Protein AF-A0A7X0L3M5-F1 (afdb_monomer_lite)

Secondary structure (DSSP, 8-state):
-PPPTT--TTTTSPTT-HHHHHHHHHHHHHHHHHHHHHHHH----THHHHT-HHHHHHHHHHHHHHTHHHHHHHTSS---HHHHHHHHHHHHHHHHHHHHHTGGG-GGG-GGGT-EEE--TTSPPEEEPPPHHHHHHHHHHHHHHHHHHHHHHHHHHHHS---THHHHHHHHHHHHHHHHHTTTTTTTHHHHHHHHHHHHHHHHHHH---TT-HHHHHHHHHHHHHHHHHHHHHHHHHHHSS-SS-HHHHHHHHHHHHHHHHHHHHHHHHHHHHHHHHHS----

pLDDT: mean 89.13, std 10.76, range [43.31, 98.88]

Radius of gyration: 21.69 Å; chains: 1; bounding box: 46×52×75 Å

Sequence (284 aa):
MEHAPGTRWTEAIPAGYGAAAAGVLRFLVSGAADFAWHSVFGIEQGLKALFSPSHLGLATGGFLILGAPFSAAWHSPEPSWQRLMPAVVSAMLSGMVAAFILQEFAVFARHGLIQTYSGAAGAQPAVTIPTSSSIVVSLASFFVSTATLFMPVLLLSLRWRLHAAVPVAMALLPSVALQTMVALRDAWLVPVALVGAVLVGVVWAMVRPTPDRQARLMTAIGLSPVVFWAPYFAGVALHDRALSFSPEIWGGTLAWTGLEMLALAALTLNLRATERTITVPPAH

Foldseek 3Di:
DDDDPPDDVCVVQDQLCNLLVVLVVLLVVLVVVVVVCCVPPNDDDDPVCLVDPSNVSNLSSVLSNLQRLLRNCVVDDPDDPVSCVSNLRSLLVSLLSLCVSVLQLACLLCVCLFFDWDDDVPDDTATAADDPVSLVSNLSSLQSNLCSQQVSVLVCQLADQDQLVSSLCSQQVSSVVSCVVNVVPVVLVNVLQNQLSVVLSVLCVVLRRHNVDLVSSLSSQLCSSLSNCVSVQVSSCVVNVDTSDDCCSSVVSSNVSSVSRSVVSVVVVVVVVVVVVVPDPPDD

Structure (mmCIF, N/CA/C/O backbone):
data_AF-A0A7X0L3M5-F1
#
_entry.id   AF-A0A7X0L3M5-F1
#
loop_
_atom_site.group_PDB
_atom_site.id
_atom_site.type_symbol
_atom_site.label_atom_id
_atom_site.label_alt_id
_atom_site.label_comp_id
_atom_site.label_asym_id
_atom_site.label_entity_id
_atom_site.label_seq_id
_atom_site.pdbx_PDB_ins_code
_atom_site.Cartn_x
_atom_site.Cartn_y
_atom_site.Cartn_z
_atom_site.occupancy
_atom_site.B_iso_or_equiv
_atom_site.auth_seq_id
_atom_site.auth_comp_id
_atom_site.auth_asym_id
_atom_site.auth_atom_id
_atom_site.pdbx_PDB_model_num
ATOM 1 N N . MET A 1 1 ? -23.942 15.969 23.214 1.00 45.34 1 MET A N 1
ATOM 2 C CA . MET A 1 1 ? -23.001 16.046 24.349 1.00 45.34 1 MET A CA 1
ATOM 3 C C . MET A 1 1 ? -23.006 17.484 24.819 1.00 45.34 1 MET A C 1
ATOM 5 O O . MET A 1 1 ? -22.471 18.334 24.120 1.00 45.34 1 MET A O 1
ATOM 9 N N . GLU A 1 2 ? -23.701 17.768 25.917 1.00 43.31 2 GLU A N 1
ATOM 10 C CA . GLU A 1 2 ? -23.636 19.077 26.572 1.00 43.31 2 GLU A CA 1
ATOM 11 C C . GLU A 1 2 ? -22.281 19.216 27.274 1.00 43.31 2 GLU A C 1
ATOM 13 O O . GLU A 1 2 ? -21.821 18.286 27.936 1.00 43.31 2 GLU A O 1
ATOM 18 N N . HIS A 1 3 ? -21.614 20.352 27.074 1.00 51.72 3 HIS A N 1
ATOM 19 C CA . HIS A 1 3 ? -20.396 20.702 27.799 1.00 51.72 3 HIS A CA 1
ATOM 20 C C . HIS A 1 3 ? -20.739 20.971 29.268 1.00 51.72 3 HIS A C 1
ATOM 22 O O . HIS A 1 3 ? -21.528 21.868 29.560 1.00 51.72 3 HIS A O 1
ATOM 28 N N . ALA A 1 4 ? -20.106 20.242 30.188 1.00 57.91 4 ALA A N 1
ATOM 29 C CA . ALA A 1 4 ? -20.052 20.651 31.585 1.00 57.91 4 ALA A CA 1
ATOM 30 C C . ALA A 1 4 ? -19.049 21.820 31.707 1.00 57.91 4 ALA A C 1
ATOM 32 O O . ALA A 1 4 ? -17.905 21.682 31.262 1.00 57.91 4 ALA A O 1
ATOM 33 N N . PRO A 1 5 ? -19.434 22.981 32.262 1.00 51.16 5 PRO A N 1
ATOM 34 C CA . PRO A 1 5 ? -18.513 24.100 32.413 1.00 51.16 5 PRO A CA 1
ATOM 35 C C . PRO A 1 5 ? -17.340 23.720 33.335 1.00 51.16 5 PRO A C 1
ATOM 37 O O . PRO A 1 5 ? -17.558 23.313 34.473 1.00 51.16 5 PRO A O 1
ATOM 40 N N . GLY A 1 6 ? -16.100 23.861 32.844 1.00 68.75 6 GLY A N 1
ATOM 41 C CA . GLY A 1 6 ? -14.864 23.680 33.626 1.00 68.75 6 GLY A CA 1
ATOM 42 C C . GLY A 1 6 ? -13.889 22.597 33.140 1.00 68.75 6 GLY A C 1
ATOM 43 O O . GLY A 1 6 ? -12.769 22.541 33.643 1.00 68.75 6 GLY A O 1
ATOM 44 N N . THR A 1 7 ? -14.255 21.766 32.160 1.00 67.44 7 THR A N 1
ATOM 45 C CA . THR A 1 7 ? -13.351 20.739 31.602 1.00 67.44 7 THR A CA 1
ATOM 46 C C . THR A 1 7 ? -12.340 21.339 30.626 1.00 67.44 7 THR A C 1
ATOM 48 O O . THR A 1 7 ? -12.678 22.233 29.843 1.00 67.44 7 THR A O 1
ATOM 51 N N . ARG A 1 8 ? -11.097 20.839 30.621 1.00 76.62 8 ARG A N 1
ATOM 52 C CA . ARG A 1 8 ? -10.086 21.274 29.637 1.00 76.62 8 ARG A CA 1
ATOM 53 C C . ARG A 1 8 ? -10.543 20.861 28.236 1.00 76.62 8 ARG A C 1
ATOM 55 O O . ARG A 1 8 ? -11.075 19.773 28.059 1.00 76.62 8 ARG A O 1
ATOM 62 N N . TRP A 1 9 ? -10.294 21.678 27.211 1.00 74.88 9 TRP A N 1
ATOM 63 C CA . TRP A 1 9 ? -10.703 21.365 25.827 1.00 74.88 9 TRP A CA 1
ATOM 64 C C . TRP A 1 9 ? -10.159 20.014 25.323 1.00 74.88 9 TRP A C 1
ATOM 66 O O . TRP A 1 9 ? -10.785 19.368 24.488 1.00 74.88 9 TRP A O 1
ATOM 76 N N . THR A 1 10 ? -9.030 19.552 25.869 1.00 73.81 10 THR A N 1
ATOM 77 C CA . THR A 1 10 ? -8.444 18.229 25.604 1.00 73.81 10 THR A CA 1
ATOM 78 C C . THR A 1 10 ? -9.301 17.071 26.119 1.00 73.81 10 THR A C 1
ATOM 80 O O . THR A 1 10 ? -9.276 15.995 25.535 1.00 73.81 10 THR A O 1
ATOM 83 N N . GLU A 1 11 ? -10.064 17.283 27.191 1.00 75.50 11 GLU A N 1
ATOM 84 C CA . GLU A 1 11 ? -10.979 16.299 27.791 1.00 75.50 11 GLU A CA 1
ATOM 85 C C . GLU A 1 11 ? -12.308 16.216 27.024 1.00 75.50 11 GLU A C 1
ATOM 87 O O . GLU A 1 11 ? -13.025 15.225 27.133 1.00 75.50 11 GLU A O 1
ATOM 92 N N . ALA A 1 12 ? -12.621 17.226 26.204 1.00 77.19 12 ALA A N 1
ATOM 93 C CA . ALA A 1 12 ? -13.799 17.244 25.338 1.00 77.19 12 ALA A CA 1
ATOM 94 C C . ALA A 1 12 ? -13.595 16.485 24.009 1.00 77.19 12 ALA A C 1
ATOM 96 O O . ALA A 1 12 ? -14.552 16.302 23.254 1.00 77.19 12 ALA A O 1
ATOM 97 N N . ILE A 1 13 ? -12.366 16.048 23.701 1.00 78.88 13 ILE A N 1
ATOM 98 C CA . ILE A 1 13 ? -12.052 15.315 22.470 1.00 78.88 13 ILE A CA 1
ATOM 99 C C . ILE A 1 13 ? -12.478 13.847 22.631 1.00 78.88 13 ILE A C 1
ATOM 101 O O . ILE A 1 13 ? -11.964 13.164 23.519 1.00 78.88 13 ILE A O 1
ATOM 105 N N . PRO A 1 14 ? -13.361 13.313 21.763 1.00 82.81 14 PRO A N 1
ATOM 106 C CA . PRO A 1 14 ? -13.771 11.916 21.848 1.00 82.81 14 PRO A CA 1
ATOM 107 C C . PRO A 1 14 ? -12.596 10.943 21.680 1.00 82.81 14 PRO A C 1
ATOM 109 O O . PRO A 1 14 ? -11.636 11.212 20.948 1.00 82.81 14 PRO A O 1
ATOM 112 N N . ALA A 1 15 ? -12.695 9.769 22.310 1.00 81.81 15 ALA A N 1
ATOM 113 C CA . ALA A 1 15 ? -11.694 8.715 22.175 1.00 81.81 15 ALA A CA 1
ATOM 114 C C . ALA A 1 15 ? -11.431 8.388 20.692 1.00 81.81 15 ALA A C 1
ATOM 116 O O . ALA A 1 15 ? -12.352 8.215 19.894 1.00 81.81 15 ALA A O 1
ATOM 117 N N . GLY A 1 16 ? -10.151 8.340 20.322 1.00 82.12 16 GLY A N 1
ATOM 118 C CA . GLY A 1 16 ? -9.701 8.119 18.948 1.00 82.12 16 GLY A CA 1
ATOM 119 C C . GLY A 1 16 ? -9.498 9.385 18.100 1.00 82.12 16 GLY A C 1
ATOM 120 O O . GLY A 1 16 ? -8.810 9.301 17.084 1.00 82.12 16 GLY A O 1
ATOM 121 N N . TYR A 1 17 ? -9.984 10.560 18.527 1.00 87.88 17 TYR A N 1
ATOM 122 C CA . TYR A 1 17 ? -9.846 11.822 17.774 1.00 87.88 17 TYR A CA 1
ATOM 123 C C . TYR A 1 17 ? -8.627 12.673 18.165 1.00 87.88 17 TYR A C 1
ATOM 125 O O . TYR A 1 17 ? -8.303 13.626 17.457 1.00 87.88 17 TYR A O 1
ATOM 133 N N . GLY A 1 18 ? -7.915 12.334 19.246 1.00 88.50 18 GLY A N 1
ATOM 134 C CA . GLY A 1 18 ? -6.761 13.113 19.721 1.00 88.50 18 GLY A CA 1
ATOM 135 C C . GLY A 1 18 ? -5.672 13.310 18.659 1.00 88.50 18 GLY A C 1
ATOM 136 O O . GLY A 1 18 ? -5.194 14.425 18.457 1.00 88.50 18 GLY A O 1
ATOM 137 N N . ALA A 1 19 ? -5.343 12.251 17.911 1.00 91.44 19 ALA A N 1
ATOM 138 C CA . ALA A 1 19 ? -4.386 12.314 16.806 1.00 91.44 19 ALA A CA 1
ATOM 139 C C . ALA A 1 19 ? -4.845 13.267 15.690 1.00 91.44 19 ALA A C 1
ATOM 141 O O . ALA A 1 19 ? -4.045 14.053 15.189 1.00 91.44 19 ALA A O 1
ATOM 142 N N . ALA A 1 20 ? -6.133 13.254 15.338 1.00 94.00 20 ALA A N 1
ATOM 143 C CA . ALA A 1 20 ? -6.668 14.149 14.319 1.00 94.00 20 ALA A CA 1
ATOM 144 C C . ALA A 1 20 ? -6.700 15.608 14.774 1.00 94.00 20 ALA A C 1
ATOM 146 O O . ALA A 1 20 ? -6.403 16.478 13.963 1.00 94.00 20 ALA A O 1
ATOM 147 N N . ALA A 1 21 ? -6.972 15.894 16.051 1.00 93.31 21 ALA A N 1
ATOM 148 C CA . ALA A 1 21 ? -6.876 17.257 16.578 1.00 93.31 21 ALA A CA 1
ATOM 149 C C . ALA A 1 21 ? -5.450 17.821 16.420 1.00 93.31 21 ALA A C 1
ATOM 151 O O . ALA A 1 21 ? -5.270 18.928 15.911 1.00 93.31 21 ALA A O 1
ATOM 152 N N . ALA A 1 22 ? -4.428 17.028 16.763 1.00 94.38 22 ALA A N 1
ATOM 153 C CA . ALA A 1 22 ? -3.033 17.383 16.495 1.00 94.38 22 ALA A CA 1
ATOM 154 C C . ALA A 1 22 ? -2.744 17.496 14.984 1.00 94.38 22 ALA A C 1
ATOM 156 O O . ALA A 1 22 ? -2.027 18.400 14.548 1.00 94.38 22 ALA A O 1
ATOM 157 N N . GLY A 1 23 ? -3.338 16.610 14.181 1.00 96.00 23 GLY A N 1
ATOM 158 C CA . GLY A 1 23 ? -3.253 16.616 12.724 1.00 96.00 23 GLY A CA 1
ATOM 159 C C . GLY A 1 23 ? -3.779 17.901 12.091 1.00 96.00 23 GLY A C 1
ATOM 160 O O . GLY A 1 23 ? -3.104 18.451 11.228 1.00 96.00 23 GLY A O 1
ATOM 161 N N . VAL A 1 24 ? -4.921 18.425 12.553 1.00 96.50 24 VAL A N 1
ATOM 162 C CA . VAL A 1 24 ? -5.503 19.697 12.083 1.00 96.50 24 VAL A CA 1
ATOM 163 C C . VAL A 1 24 ? -4.544 20.854 12.332 1.00 96.50 24 VAL A C 1
ATOM 165 O O . VAL A 1 24 ? -4.246 21.609 11.408 1.00 96.50 24 VAL A O 1
ATOM 168 N N . LEU A 1 25 ? -4.013 20.970 13.552 1.00 96.06 25 LEU A N 1
ATOM 169 C CA . LEU A 1 25 ? -3.052 22.025 13.882 1.00 96.06 25 LEU A CA 1
ATOM 170 C C . LEU A 1 25 ? -1.804 21.930 13.003 1.00 96.06 25 LEU A C 1
ATOM 172 O O . LEU A 1 25 ? -1.379 22.930 12.425 1.00 96.06 25 LEU A O 1
ATOM 176 N N . ARG A 1 26 ? -1.248 20.722 12.849 1.00 97.38 26 ARG A N 1
ATOM 177 C CA . ARG A 1 26 ? -0.085 20.492 11.988 1.00 97.38 26 ARG A CA 1
ATOM 178 C C . ARG A 1 26 ? -0.382 20.855 10.536 1.00 97.38 26 ARG A C 1
ATOM 180 O O . ARG A 1 26 ? 0.414 21.559 9.932 1.00 97.38 26 ARG A O 1
ATOM 187 N N . PHE A 1 27 ? -1.517 20.421 9.997 1.00 97.00 27 PHE A N 1
ATOM 188 C CA . PHE A 1 27 ? -1.908 20.690 8.616 1.00 97.00 27 PHE A CA 1
ATOM 189 C C . PHE A 1 27 ? -2.026 22.194 8.348 1.00 97.00 27 PHE A C 1
ATOM 191 O O . PHE A 1 27 ? -1.486 22.684 7.362 1.00 97.00 27 PHE A O 1
ATOM 198 N N . LEU A 1 28 ? -2.666 22.944 9.251 1.00 97.31 28 LEU A N 1
ATOM 199 C CA . LEU A 1 28 ? -2.818 24.395 9.116 1.00 97.31 28 LEU A CA 1
ATOM 200 C C . LEU A 1 28 ? -1.473 25.127 9.172 1.00 97.31 28 LEU A C 1
ATOM 202 O O . LEU A 1 28 ? -1.187 25.956 8.309 1.00 97.31 28 LEU A O 1
ATOM 206 N N . VAL A 1 29 ? -0.628 24.796 10.153 1.00 97.88 29 VAL A N 1
ATOM 207 C CA . VAL A 1 29 ? 0.710 25.397 10.284 1.00 97.88 29 VAL A CA 1
ATOM 208 C C . VAL A 1 29 ? 1.570 25.066 9.066 1.00 97.88 29 VAL A C 1
ATOM 210 O O . VAL A 1 29 ? 2.225 25.948 8.517 1.00 97.88 29 VAL A O 1
ATOM 213 N N . SER A 1 30 ? 1.547 23.813 8.611 1.00 97.56 30 SER A N 1
ATOM 214 C CA . SER A 1 30 ? 2.299 23.385 7.435 1.00 97.56 30 SER A CA 1
ATOM 215 C C . SER A 1 30 ? 1.781 24.013 6.146 1.00 97.56 30 SER A C 1
ATOM 217 O O . SER A 1 30 ? 2.603 24.363 5.315 1.00 97.56 30 SER A O 1
ATOM 219 N N . GLY A 1 31 ? 0.473 24.236 5.995 1.00 96.44 31 GLY A N 1
ATOM 220 C CA . GLY A 1 31 ? -0.090 24.947 4.842 1.00 96.44 31 GLY A CA 1
ATOM 221 C C . GLY A 1 31 ? 0.296 26.426 4.803 1.00 96.44 31 GLY A C 1
ATOM 222 O O . GLY A 1 31 ? 0.622 26.953 3.744 1.00 96.44 31 GLY A O 1
ATOM 223 N N . ALA A 1 32 ? 0.335 27.097 5.958 1.00 97.19 32 ALA A N 1
ATOM 224 C CA . ALA A 1 32 ? 0.847 28.466 6.040 1.00 97.19 32 ALA A CA 1
ATOM 225 C C . ALA A 1 32 ? 2.349 28.530 5.713 1.00 97.19 32 ALA A C 1
ATOM 227 O O . ALA A 1 32 ? 2.790 29.418 4.982 1.00 97.19 32 ALA A O 1
ATOM 228 N N . ALA A 1 33 ? 3.125 27.566 6.220 1.00 95.44 33 ALA A N 1
ATOM 229 C CA . ALA A 1 33 ? 4.538 27.434 5.889 1.00 95.44 33 ALA A CA 1
ATOM 230 C C . ALA A 1 33 ? 4.750 27.139 4.396 1.00 95.44 33 ALA A C 1
ATOM 232 O O . ALA A 1 33 ? 5.650 27.720 3.807 1.00 95.44 33 ALA A O 1
ATOM 233 N N . ASP A 1 34 ? 3.904 26.306 3.785 1.00 96.00 34 ASP A N 1
ATOM 234 C CA . ASP A 1 34 ? 3.926 25.979 2.355 1.00 96.00 34 ASP A CA 1
ATOM 235 C C . ASP A 1 34 ? 3.710 27.218 1.485 1.00 96.00 34 ASP A C 1
ATOM 237 O O . ASP A 1 34 ? 4.496 27.524 0.592 1.00 96.00 34 ASP A O 1
ATOM 241 N N . PHE A 1 35 ? 2.682 28.003 1.814 1.00 95.31 35 PHE A N 1
ATOM 242 C CA . PHE A 1 35 ? 2.399 29.258 1.128 1.00 95.31 35 PHE A CA 1
ATOM 243 C C . PHE A 1 35 ? 3.569 30.247 1.237 1.00 95.31 35 PHE A C 1
ATOM 245 O O . PHE A 1 35 ? 3.984 30.845 0.239 1.00 95.31 35 PHE A O 1
ATOM 252 N N . ALA A 1 36 ? 4.126 30.411 2.441 1.00 94.94 36 ALA A N 1
ATOM 253 C CA . ALA A 1 36 ? 5.284 31.272 2.656 1.00 94.94 36 ALA A CA 1
ATOM 254 C C . ALA A 1 36 ? 6.515 30.763 1.890 1.00 94.94 36 ALA A C 1
ATOM 256 O O . ALA A 1 36 ? 7.232 31.555 1.280 1.00 94.94 36 ALA A O 1
ATOM 257 N N . TRP A 1 37 ? 6.729 29.448 1.876 1.00 93.62 37 TRP A N 1
ATOM 258 C CA . TRP A 1 37 ? 7.830 28.806 1.172 1.00 93.62 37 TRP A CA 1
ATOM 259 C C . TRP A 1 37 ? 7.751 29.058 -0.330 1.00 93.62 37 TRP A C 1
ATOM 261 O O . TRP A 1 37 ? 8.697 29.589 -0.908 1.00 93.62 37 TRP A O 1
ATOM 271 N N . HIS A 1 38 ? 6.594 28.806 -0.941 1.00 94.69 38 HIS A N 1
ATOM 272 C CA . HIS A 1 38 ? 6.366 29.081 -2.357 1.00 94.69 38 HIS A CA 1
ATOM 273 C C . HIS A 1 38 ? 6.513 30.568 -2.709 1.00 94.69 38 HIS A C 1
ATOM 275 O O . HIS A 1 38 ? 6.949 30.894 -3.813 1.00 94.69 38 HIS A O 1
ATOM 281 N N . SER A 1 39 ? 6.210 31.471 -1.772 1.00 93.31 39 SER A N 1
ATOM 282 C CA . SER A 1 39 ? 6.367 32.918 -1.971 1.00 93.31 39 SER A CA 1
ATOM 283 C C . SER A 1 39 ? 7.831 33.379 -1.963 1.00 93.31 39 SER A C 1
ATOM 285 O O . SER A 1 39 ? 8.149 34.389 -2.587 1.00 93.31 39 SER A O 1
ATOM 287 N N . VAL A 1 40 ? 8.720 32.667 -1.260 1.00 93.38 40 VAL A N 1
ATOM 288 C CA . VAL A 1 40 ? 10.137 33.048 -1.097 1.00 93.38 40 VAL A CA 1
ATOM 289 C C . VAL A 1 40 ? 11.061 32.238 -2.007 1.00 93.38 40 VAL A C 1
ATOM 291 O O . VAL A 1 40 ? 11.972 32.796 -2.614 1.00 93.38 40 VAL A O 1
ATOM 294 N N . PHE A 1 41 ? 10.838 30.928 -2.105 1.00 89.19 41 PHE A N 1
ATOM 295 C CA . PHE A 1 41 ? 11.726 29.978 -2.780 1.00 89.19 41 PHE A CA 1
ATOM 296 C C . PHE A 1 41 ? 11.164 29.450 -4.109 1.00 89.19 41 PHE A C 1
ATOM 298 O O . PHE A 1 41 ? 11.891 28.798 -4.861 1.00 89.19 41 PHE A O 1
ATOM 305 N N . GLY A 1 42 ? 9.902 29.760 -4.427 1.00 89.56 42 GLY A N 1
ATOM 306 C CA . GLY A 1 42 ? 9.196 29.220 -5.588 1.00 89.56 42 GLY A CA 1
ATOM 307 C C . GLY A 1 42 ? 8.653 27.807 -5.354 1.00 89.56 42 GLY A C 1
ATOM 308 O O . GLY A 1 42 ? 8.785 27.249 -4.271 1.00 89.56 42 GLY A O 1
ATOM 309 N N . ILE A 1 43 ? 8.016 27.242 -6.381 1.00 90.44 43 ILE A N 1
ATOM 310 C CA . ILE A 1 43 ? 7.333 25.939 -6.316 1.00 90.44 43 ILE A CA 1
ATOM 311 C C . ILE A 1 43 ? 8.312 24.809 -6.642 1.00 90.44 43 ILE A C 1
ATOM 313 O O . ILE A 1 43 ? 8.913 24.791 -7.722 1.00 90.44 43 ILE A O 1
ATOM 317 N N . GLU A 1 44 ? 8.445 23.829 -5.751 1.00 90.12 44 GLU A N 1
ATOM 318 C CA . GLU A 1 44 ? 9.261 22.644 -6.002 1.00 90.12 44 GLU A CA 1
ATOM 319 C C . GLU A 1 44 ? 8.641 21.705 -7.044 1.00 90.12 44 GLU A C 1
ATOM 321 O O . GLU A 1 44 ? 7.428 21.558 -7.163 1.00 90.12 44 GLU A O 1
ATOM 326 N N . GLN A 1 45 ? 9.502 21.008 -7.791 1.00 86.12 45 GLN A N 1
ATOM 327 C CA . GLN A 1 45 ? 9.101 20.057 -8.829 1.00 86.12 45 GLN A CA 1
ATOM 328 C C . GLN A 1 45 ? 9.749 18.689 -8.608 1.00 86.12 45 GLN A C 1
ATOM 330 O O . GLN A 1 45 ? 10.886 18.584 -8.129 1.00 86.12 45 GLN A O 1
ATOM 335 N N . GLY A 1 46 ? 9.029 17.634 -8.997 1.00 83.88 46 GLY A N 1
ATOM 336 C CA . GLY A 1 46 ? 9.494 16.250 -8.910 1.00 83.88 46 GLY A CA 1
ATOM 337 C C . GLY A 1 46 ? 9.863 15.839 -7.482 1.00 83.88 46 GLY A C 1
ATOM 338 O O . GLY A 1 46 ? 9.154 16.162 -6.533 1.00 83.88 46 GLY A O 1
ATOM 339 N N . LEU A 1 47 ? 11.004 15.157 -7.325 1.00 84.56 47 LEU A N 1
ATOM 340 C CA . LEU A 1 47 ? 11.469 14.653 -6.026 1.00 84.56 47 LEU A CA 1
ATOM 341 C C . LEU A 1 47 ? 11.583 15.746 -4.960 1.00 84.56 47 LEU A C 1
ATOM 343 O O . LEU A 1 47 ? 11.268 15.493 -3.805 1.00 84.56 47 LEU A O 1
ATOM 347 N N . LYS A 1 48 ? 11.987 16.969 -5.324 1.00 86.88 48 LYS A N 1
ATOM 348 C CA . LYS A 1 48 ? 12.147 18.059 -4.347 1.00 86.88 48 LYS A CA 1
ATOM 349 C C . LYS A 1 48 ? 10.843 18.366 -3.613 1.00 86.88 48 LYS A C 1
ATOM 351 O O . LYS A 1 48 ? 10.882 18.608 -2.414 1.00 86.88 48 LYS A O 1
ATOM 356 N N . ALA A 1 49 ? 9.706 18.286 -4.308 1.00 86.62 49 ALA A N 1
ATOM 357 C CA . ALA A 1 49 ? 8.401 18.502 -3.694 1.00 86.62 49 ALA A CA 1
ATOM 358 C C . ALA A 1 49 ? 8.112 17.448 -2.615 1.00 86.62 49 ALA A C 1
ATOM 360 O O . ALA A 1 49 ? 7.612 17.788 -1.549 1.00 86.62 49 ALA A O 1
ATOM 361 N N . LEU A 1 50 ? 8.502 16.191 -2.841 1.00 85.25 50 LEU A N 1
ATOM 362 C CA . LEU A 1 50 ? 8.284 15.098 -1.893 1.00 85.25 50 LEU A CA 1
ATOM 363 C C . LEU A 1 50 ? 9.093 15.251 -0.595 1.00 85.25 50 LEU A C 1
ATOM 365 O O . LEU A 1 50 ? 8.654 14.820 0.467 1.00 85.25 50 LEU A O 1
ATOM 369 N N . PHE A 1 51 ? 10.264 15.885 -0.683 1.00 87.50 51 PHE A N 1
ATOM 370 C CA . PHE A 1 51 ? 11.143 16.159 0.457 1.00 87.50 51 PHE A CA 1
ATOM 371 C C . PHE A 1 51 ? 10.939 17.553 1.065 1.00 87.50 51 PHE A C 1
ATOM 373 O O . PHE A 1 51 ? 11.648 17.910 2.009 1.00 87.50 51 PHE A O 1
ATOM 380 N N . SER A 1 52 ? 9.987 18.342 0.556 1.00 90.06 52 SER A N 1
ATOM 381 C CA . SER A 1 52 ? 9.716 19.673 1.094 1.00 90.06 52 SER A CA 1
ATOM 382 C C . SER A 1 52 ? 9.172 19.572 2.528 1.00 90.06 52 SER A C 1
ATOM 384 O O . SER A 1 52 ? 8.207 18.833 2.770 1.00 90.06 52 SER A O 1
ATOM 386 N N . PRO A 1 53 ? 9.754 20.292 3.509 1.00 87.81 53 PRO A N 1
ATOM 387 C CA . PRO A 1 53 ? 9.312 20.224 4.900 1.00 87.81 53 PRO A CA 1
ATOM 388 C C . PRO A 1 53 ? 7.827 20.565 5.096 1.00 87.81 53 PRO A C 1
ATOM 390 O O . PRO A 1 53 ? 7.167 19.952 5.942 1.00 87.81 53 PRO A O 1
ATOM 393 N N . SER A 1 54 ? 7.286 21.511 4.319 1.00 93.06 54 SER A N 1
ATOM 394 C CA . SER A 1 54 ? 5.870 21.891 4.367 1.00 93.06 54 SER A CA 1
ATOM 395 C C . SER A 1 54 ? 4.970 20.766 3.854 1.00 93.06 54 SER A C 1
ATOM 397 O O . SER A 1 54 ? 4.033 20.378 4.555 1.00 93.06 54 SER A O 1
ATOM 399 N N . HIS A 1 55 ? 5.300 20.159 2.710 1.00 92.81 55 HIS A N 1
ATOM 400 C CA . HIS A 1 55 ? 4.568 19.013 2.165 1.00 92.81 55 HIS A CA 1
ATOM 401 C C . HIS A 1 55 ? 4.605 17.796 3.095 1.00 92.81 55 HIS A C 1
ATOM 403 O O . HIS A 1 55 ? 3.573 17.163 3.310 1.00 92.81 55 HIS A O 1
ATOM 409 N N . LEU A 1 56 ? 5.749 17.489 3.719 1.00 92.12 56 LEU A N 1
ATOM 410 C CA . LEU A 1 56 ? 5.842 16.417 4.719 1.00 92.12 56 LEU A CA 1
ATOM 411 C C . LEU A 1 56 ? 4.956 16.709 5.938 1.00 92.12 56 LEU A C 1
ATOM 413 O O . LEU A 1 56 ? 4.303 15.814 6.488 1.00 92.12 56 LEU A O 1
ATOM 417 N N . GLY A 1 57 ? 4.908 17.973 6.359 1.00 95.00 57 GLY A N 1
ATOM 418 C CA . GLY A 1 57 ? 4.032 18.450 7.419 1.00 95.00 57 GLY A CA 1
ATOM 419 C C . GLY A 1 57 ? 2.546 18.282 7.084 1.00 95.00 57 GLY A C 1
ATOM 420 O O . GLY A 1 57 ? 1.814 17.684 7.879 1.00 95.00 57 GLY A O 1
ATOM 421 N N . LEU A 1 58 ? 2.139 18.713 5.886 1.00 95.19 58 LEU A N 1
ATOM 422 C CA . LEU A 1 58 ? 0.793 18.548 5.330 1.00 95.19 58 LEU A CA 1
ATOM 423 C C . LEU A 1 58 ? 0.408 17.073 5.207 1.00 95.19 58 LEU A C 1
ATOM 425 O O . LEU A 1 58 ? -0.659 16.682 5.672 1.00 95.19 58 LEU A O 1
ATOM 429 N N . ALA A 1 59 ? 1.288 16.237 4.659 1.00 93.50 59 ALA A N 1
ATOM 430 C CA . ALA A 1 59 ? 1.054 14.805 4.514 1.00 93.50 59 ALA A CA 1
ATOM 431 C C . ALA A 1 59 ? 0.872 14.118 5.871 1.00 93.50 59 ALA A C 1
ATOM 433 O O . ALA A 1 59 ? -0.069 13.350 6.058 1.00 93.50 59 ALA A O 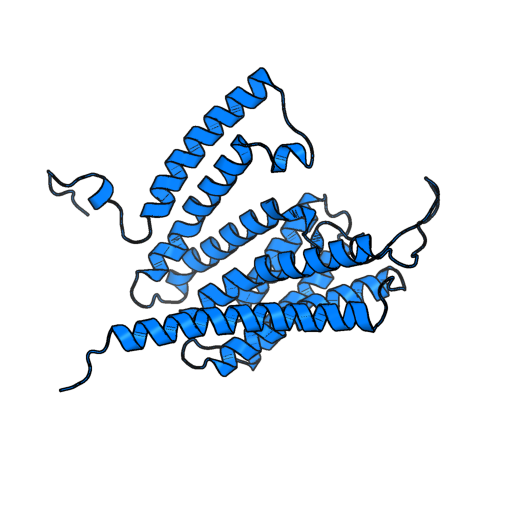1
ATOM 434 N N . THR A 1 60 ? 1.720 14.447 6.850 1.00 93.88 60 THR A N 1
ATOM 435 C CA . THR A 1 60 ? 1.589 13.922 8.218 1.00 93.88 60 THR A CA 1
ATOM 436 C C . THR A 1 60 ? 0.273 14.369 8.855 1.00 93.88 60 THR A C 1
ATOM 438 O O . THR A 1 60 ? -0.446 13.554 9.427 1.00 93.88 60 THR A O 1
ATOM 441 N N . GLY A 1 61 ? -0.067 15.659 8.749 1.00 95.31 61 GLY A N 1
ATOM 442 C CA . GLY A 1 61 ? -1.324 16.195 9.269 1.00 95.31 61 GLY A CA 1
ATOM 443 C C . GLY A 1 61 ? -2.540 15.528 8.624 1.00 95.31 61 GLY A C 1
ATOM 444 O O . GLY A 1 61 ? -3.435 15.064 9.327 1.00 95.31 61 GLY A O 1
ATOM 445 N N . GLY A 1 62 ? -2.521 15.386 7.297 1.00 94.38 62 GLY A N 1
ATOM 446 C CA . GLY A 1 62 ? -3.550 14.707 6.515 1.00 94.38 62 GLY A CA 1
ATOM 447 C C . GLY A 1 62 ? -3.708 13.245 6.918 1.00 94.38 62 GLY A C 1
ATOM 448 O O . GLY A 1 62 ? -4.828 12.796 7.140 1.00 94.38 62 GLY A O 1
ATOM 449 N N . PHE A 1 63 ? -2.605 12.517 7.109 1.00 93.44 63 PHE A N 1
ATOM 450 C CA . PHE A 1 63 ? -2.632 11.126 7.563 1.00 93.44 63 PHE A CA 1
ATOM 451 C C . PHE A 1 63 ? -3.303 10.975 8.938 1.00 93.44 63 PHE A C 1
ATOM 453 O O . PHE A 1 63 ? -4.149 10.098 9.119 1.00 93.44 63 PHE A O 1
ATOM 460 N N . LEU A 1 64 ? -2.975 11.858 9.889 1.00 94.00 64 LEU A N 1
ATOM 461 C CA . LEU A 1 64 ? -3.567 11.860 11.231 1.00 94.00 64 LEU A CA 1
ATOM 462 C C . LEU A 1 64 ? -5.064 12.200 11.210 1.00 94.00 64 LEU A C 1
ATOM 464 O O . LEU A 1 64 ? -5.843 11.582 11.934 1.00 94.00 64 LEU A O 1
ATOM 468 N N . ILE A 1 65 ? -5.469 13.159 10.373 1.00 95.12 65 ILE A N 1
ATOM 469 C CA . ILE A 1 65 ? -6.876 13.541 10.188 1.00 95.12 65 ILE A CA 1
ATOM 470 C C . ILE A 1 65 ? -7.660 12.383 9.565 1.00 95.12 65 ILE A C 1
ATOM 472 O O . ILE A 1 65 ? -8.690 11.970 10.098 1.00 95.12 65 ILE A O 1
ATOM 476 N N . LEU A 1 66 ? -7.157 11.831 8.459 1.00 94.88 66 LEU A N 1
ATOM 477 C CA . LEU A 1 66 ? -7.809 10.746 7.727 1.00 94.88 66 LEU A CA 1
ATOM 478 C C . LEU A 1 66 ? -7.925 9.474 8.561 1.00 94.88 66 LEU A C 1
ATOM 480 O O . LEU A 1 66 ? -8.888 8.739 8.374 1.00 94.88 66 LEU A O 1
ATOM 484 N N . GLY A 1 67 ? -7.007 9.231 9.501 1.00 92.94 67 GLY A N 1
ATOM 485 C CA . GLY A 1 67 ? -7.032 8.074 10.397 1.00 92.94 67 GLY A CA 1
ATOM 486 C C . GLY A 1 67 ? -8.071 8.140 11.526 1.00 92.94 67 GLY A C 1
ATOM 487 O O . GLY A 1 67 ? -8.284 7.133 12.207 1.00 92.94 67 GLY A O 1
ATOM 488 N N . ALA A 1 68 ? -8.736 9.282 11.750 1.00 92.62 68 ALA A N 1
ATOM 489 C CA . ALA A 1 68 ? -9.670 9.432 12.873 1.00 92.62 68 ALA A CA 1
ATOM 490 C C . ALA A 1 68 ? -10.834 8.430 12.864 1.00 92.62 68 ALA A C 1
ATOM 492 O O . ALA A 1 68 ? -11.054 7.811 13.905 1.00 92.62 68 ALA A O 1
ATOM 493 N N . PRO A 1 69 ? -11.572 8.207 11.757 1.00 93.12 69 PRO A N 1
ATOM 494 C CA . PRO A 1 69 ? -12.674 7.246 11.767 1.00 93.12 69 PRO A CA 1
ATOM 495 C C . PRO A 1 69 ? -12.216 5.813 12.062 1.00 93.12 69 PRO A C 1
ATOM 497 O O . PRO A 1 69 ? -12.905 5.094 12.785 1.00 93.12 69 PRO A O 1
ATOM 500 N N . PHE A 1 70 ? -11.043 5.405 11.561 1.00 92.44 70 PHE A N 1
ATOM 501 C CA . PHE A 1 70 ? -10.436 4.120 11.915 1.00 92.44 70 PHE A CA 1
ATOM 502 C C . PHE A 1 70 ? -10.138 4.035 13.418 1.00 92.44 70 PHE A C 1
ATOM 504 O O . PHE A 1 70 ? -10.561 3.089 14.084 1.00 92.44 70 PHE A O 1
ATOM 511 N N . SER A 1 71 ? -9.472 5.053 13.966 1.00 90.94 71 SER A N 1
ATOM 512 C CA . SER A 1 71 ? -9.135 5.135 15.389 1.00 90.94 71 SER A CA 1
ATOM 513 C C . SER A 1 71 ? -10.383 5.143 16.282 1.00 90.94 71 SER A C 1
ATOM 515 O O . SER A 1 71 ? -10.451 4.412 17.269 1.00 90.94 71 SER A O 1
ATOM 517 N N . ALA A 1 72 ? -11.418 5.898 15.916 1.00 90.25 72 ALA A N 1
ATOM 518 C CA . ALA A 1 72 ? -12.684 5.960 16.643 1.00 90.25 72 ALA A CA 1
ATOM 519 C C . ALA A 1 72 ? -13.421 4.609 16.637 1.00 90.25 72 ALA A C 1
ATOM 521 O O . ALA A 1 72 ? -13.883 4.141 17.683 1.00 90.25 72 ALA A O 1
ATOM 522 N N . ALA A 1 73 ? -13.478 3.930 15.485 1.00 91.12 73 ALA A N 1
ATOM 523 C CA . ALA A 1 73 ? -14.047 2.586 15.397 1.00 91.12 73 ALA A CA 1
ATOM 524 C C . ALA A 1 73 ? -13.257 1.579 16.247 1.00 91.12 73 ALA A C 1
ATOM 526 O O . ALA A 1 73 ? -13.852 0.708 16.883 1.00 91.12 73 ALA A O 1
ATOM 527 N N . TRP A 1 74 ? -11.931 1.727 16.328 1.00 89.12 74 TRP A N 1
ATOM 528 C CA . TRP A 1 74 ? -11.076 0.908 17.188 1.00 89.12 74 TRP A CA 1
ATOM 529 C C . TRP A 1 74 ? -11.306 1.139 18.690 1.00 89.12 74 TRP A C 1
ATOM 531 O O . TRP A 1 74 ? -10.923 0.314 19.508 1.00 89.12 74 TRP A O 1
ATOM 541 N N . HIS A 1 75 ? -11.958 2.216 19.110 1.00 85.19 75 HIS A N 1
ATOM 542 C CA . HIS A 1 75 ? -12.308 2.420 20.524 1.00 85.19 75 HIS A CA 1
ATOM 543 C C . HIS A 1 75 ? -13.789 2.152 20.814 1.00 85.19 75 HIS A C 1
ATOM 545 O O . HIS A 1 75 ? -14.229 2.276 21.952 1.00 85.19 75 HIS A O 1
ATOM 551 N N . SER A 1 76 ? -14.555 1.740 19.802 1.00 80.19 76 SER A N 1
ATOM 552 C CA . SER A 1 76 ? -15.992 1.499 19.917 1.00 80.19 76 SER A CA 1
ATOM 553 C C . SER A 1 76 ? -16.321 0.001 20.072 1.00 80.19 76 SER A C 1
ATOM 555 O O . SER A 1 76 ? -15.553 -0.850 19.594 1.00 80.19 76 SER A O 1
ATOM 557 N N . PRO A 1 77 ? -17.464 -0.345 20.708 1.00 75.88 77 PRO A N 1
ATOM 558 C CA . PRO A 1 77 ? -18.023 -1.701 20.684 1.00 75.88 77 PRO A CA 1
ATOM 559 C C . PRO A 1 77 ? -18.237 -2.177 19.244 1.00 75.88 77 PRO A C 1
ATOM 561 O O . PRO A 1 77 ? -18.448 -1.341 18.366 1.00 75.88 77 PRO A O 1
ATOM 564 N N . GLU A 1 78 ? -18.187 -3.494 19.004 1.00 75.25 78 GLU A N 1
ATOM 565 C CA . GLU A 1 78 ? -18.192 -4.097 17.661 1.00 75.25 78 GLU A CA 1
ATOM 566 C C . GLU A 1 78 ? -19.253 -3.477 16.727 1.00 75.25 78 GLU A C 1
ATOM 568 O O . GLU A 1 78 ? -20.452 -3.739 16.873 1.00 75.25 78 GLU A O 1
ATOM 573 N N . PRO A 1 79 ? -18.842 -2.617 15.773 1.00 76.00 79 PRO A N 1
ATOM 574 C CA . PRO A 1 79 ? -19.780 -1.917 14.916 1.00 76.00 79 PRO A CA 1
ATOM 575 C C . PRO A 1 79 ? -20.370 -2.883 13.888 1.00 76.00 79 PRO A C 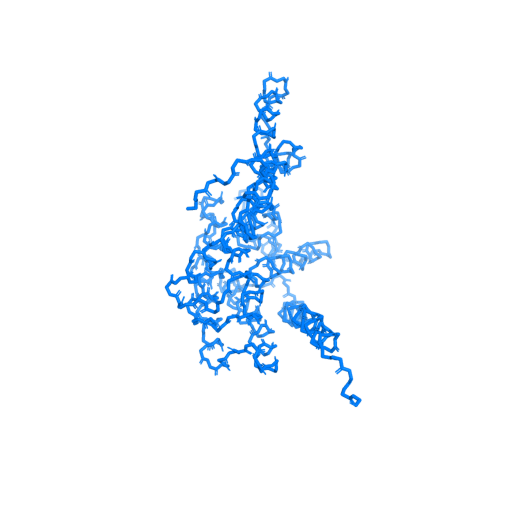1
ATOM 577 O O . PRO A 1 79 ? -19.683 -3.763 13.366 1.00 76.00 79 PRO A O 1
ATOM 580 N N . SER A 1 80 ? -21.641 -2.679 13.530 1.00 84.31 80 SER A N 1
ATOM 581 C CA . SER A 1 80 ? -22.215 -3.331 12.350 1.00 84.31 80 SER A CA 1
ATOM 582 C C . SER A 1 80 ? -21.414 -2.965 11.094 1.00 84.31 80 SER A C 1
ATOM 584 O O . SER A 1 80 ? -20.768 -1.917 11.037 1.00 84.31 80 SER A O 1
ATOM 586 N N . TRP A 1 81 ? -21.491 -3.791 10.047 1.00 84.12 81 TRP A N 1
ATOM 587 C CA . TRP A 1 81 ? -20.723 -3.572 8.813 1.00 84.12 81 TRP A CA 1
ATOM 588 C C . TRP A 1 81 ? -20.924 -2.175 8.203 1.00 84.12 81 TRP A C 1
ATOM 590 O O . TRP A 1 81 ? -19.966 -1.527 7.793 1.00 84.12 81 TRP A O 1
ATOM 600 N N . GLN A 1 82 ? -22.159 -1.666 8.227 1.00 85.25 82 GLN A N 1
ATOM 601 C CA . GLN A 1 82 ? -22.498 -0.318 7.754 1.00 85.25 82 GLN A CA 1
ATOM 602 C C . GLN A 1 82 ? -21.770 0.771 8.555 1.00 85.25 82 GLN A C 1
ATOM 604 O O . GLN A 1 82 ? -21.286 1.744 7.984 1.00 85.25 82 GLN A O 1
ATOM 609 N N . ARG A 1 83 ? -21.650 0.588 9.875 1.00 86.75 83 ARG A N 1
ATOM 610 C CA . ARG A 1 83 ? -20.944 1.511 10.775 1.00 86.75 83 ARG A CA 1
ATOM 611 C C . ARG A 1 83 ? -19.422 1.377 10.690 1.00 86.75 83 ARG A C 1
ATOM 613 O O . ARG A 1 83 ? -18.722 2.279 11.133 1.00 86.75 83 ARG A O 1
ATOM 620 N N . LEU A 1 84 ? -18.911 0.293 10.102 1.00 89.88 84 LEU A N 1
ATOM 621 C CA . LEU A 1 84 ? -17.481 0.090 9.862 1.00 89.88 84 LEU A CA 1
ATOM 622 C C . LEU A 1 84 ? -16.995 0.751 8.558 1.00 89.88 84 LEU A C 1
ATOM 624 O O . LEU A 1 84 ? -15.802 1.004 8.413 1.00 89.88 84 LEU A O 1
ATOM 628 N N . MET A 1 85 ? -17.891 1.088 7.622 1.00 91.62 85 MET A N 1
ATOM 629 C CA . MET A 1 85 ? -17.518 1.708 6.338 1.00 91.62 85 MET A CA 1
ATOM 630 C C . MET A 1 85 ? -16.676 2.982 6.467 1.00 91.62 85 MET A C 1
ATOM 632 O O . MET A 1 85 ? -15.657 3.058 5.781 1.00 91.62 85 MET A O 1
ATOM 636 N N . PRO A 1 86 ? -16.984 3.935 7.367 1.00 92.94 86 PRO A N 1
ATOM 637 C CA . PRO A 1 86 ? -16.118 5.093 7.571 1.00 92.94 86 PRO A CA 1
ATOM 638 C C . PRO A 1 86 ? -14.691 4.712 7.985 1.00 92.94 86 PRO A C 1
ATOM 640 O O . PRO A 1 86 ? -13.743 5.333 7.519 1.00 92.94 86 PRO A O 1
ATOM 643 N N . ALA A 1 87 ? -14.520 3.672 8.808 1.00 92.75 87 ALA A N 1
ATOM 644 C CA . ALA A 1 87 ? -13.208 3.183 9.230 1.00 92.75 87 ALA A CA 1
ATOM 645 C C . ALA A 1 87 ? -12.448 2.480 8.095 1.00 92.75 87 ALA A C 1
ATOM 647 O O . ALA A 1 87 ? -11.242 2.667 7.964 1.00 92.75 87 ALA A O 1
ATOM 648 N N . VAL A 1 88 ? -13.147 1.712 7.251 1.00 93.88 88 VAL A N 1
ATOM 649 C CA . VAL A 1 88 ? -12.554 1.086 6.055 1.00 93.88 88 VAL A CA 1
ATOM 650 C C . VAL A 1 88 ? -12.084 2.153 5.068 1.00 93.88 88 VAL A C 1
ATOM 652 O O . VAL A 1 88 ? -10.945 2.104 4.610 1.00 93.88 88 VAL A O 1
ATOM 655 N N . VAL A 1 89 ? -12.935 3.142 4.777 1.00 94.75 89 VAL A N 1
ATOM 656 C CA . VAL A 1 89 ? -12.596 4.259 3.884 1.00 94.75 89 VAL A CA 1
ATOM 657 C C . VAL A 1 89 ? -11.455 5.089 4.469 1.00 94.75 89 VAL A C 1
ATOM 659 O O . VAL A 1 89 ? -10.513 5.405 3.754 1.00 94.75 89 VAL A O 1
ATOM 662 N N . SER A 1 90 ? -11.492 5.380 5.770 1.00 94.69 90 SER A N 1
ATOM 663 C CA . SER A 1 90 ? -10.413 6.050 6.504 1.00 94.69 90 SER A CA 1
ATOM 664 C C . SER A 1 90 ? -9.077 5.325 6.344 1.00 94.69 90 SER A C 1
ATOM 666 O O . SER A 1 90 ? -8.113 5.928 5.880 1.00 94.69 90 SER A O 1
ATOM 668 N N . ALA A 1 91 ? -9.028 4.020 6.625 1.00 93.50 91 ALA A N 1
ATOM 669 C CA . ALA A 1 91 ? -7.813 3.222 6.477 1.00 93.50 91 ALA A CA 1
ATOM 670 C C . ALA A 1 91 ? -7.311 3.183 5.024 1.00 93.50 91 ALA A C 1
ATOM 672 O O . ALA A 1 91 ? -6.106 3.254 4.784 1.00 93.50 91 ALA A O 1
ATOM 673 N N . MET A 1 92 ? -8.225 3.104 4.052 1.00 94.00 92 MET A N 1
ATOM 674 C CA . MET A 1 92 ? -7.882 3.129 2.632 1.00 94.00 92 MET A CA 1
ATOM 675 C C . MET A 1 92 ? -7.294 4.479 2.215 1.00 94.00 92 MET A C 1
ATOM 677 O O . MET A 1 92 ? -6.246 4.504 1.581 1.00 94.00 92 MET A O 1
ATOM 681 N N . LEU A 1 93 ? -7.915 5.596 2.604 1.00 93.38 93 LEU A N 1
ATOM 682 C CA . LEU A 1 93 ? -7.423 6.941 2.299 1.00 93.38 93 LEU A CA 1
ATOM 683 C C . LEU A 1 93 ? -6.074 7.217 2.973 1.00 93.38 93 LEU A C 1
ATOM 685 O O . LEU A 1 93 ? -5.172 7.744 2.327 1.00 93.38 93 LEU A O 1
ATOM 689 N N . SER A 1 94 ? -5.893 6.807 4.231 1.00 91.75 94 SER A N 1
ATOM 690 C CA . SER A 1 94 ? -4.592 6.865 4.907 1.00 91.75 94 SER A CA 1
ATOM 691 C C . SER A 1 94 ? -3.533 6.038 4.165 1.00 91.75 94 SER A C 1
ATOM 693 O O . SER A 1 94 ? -2.418 6.517 3.959 1.00 91.75 94 SER A O 1
ATOM 695 N N . GLY A 1 95 ? -3.883 4.833 3.703 1.00 90.50 95 GLY A N 1
ATOM 696 C CA . GLY A 1 95 ? -3.016 4.004 2.860 1.00 90.50 95 GLY A CA 1
ATOM 697 C C . GLY A 1 95 ? -2.689 4.653 1.510 1.00 90.50 95 GLY A C 1
ATOM 698 O O . GLY A 1 95 ? -1.548 4.595 1.068 1.00 90.50 95 GLY A O 1
ATOM 699 N N . MET A 1 96 ? -3.645 5.342 0.881 1.00 91.12 96 MET A N 1
ATOM 700 C CA . MET A 1 96 ? -3.421 6.086 -0.365 1.00 91.12 96 MET A CA 1
ATOM 701 C C . MET A 1 96 ? -2.501 7.293 -0.167 1.00 91.12 96 MET A C 1
ATOM 703 O O . MET A 1 96 ? -1.661 7.551 -1.024 1.00 91.12 96 MET A O 1
ATOM 707 N N . VAL A 1 97 ? -2.598 8.003 0.962 1.00 90.56 97 VAL A N 1
ATOM 708 C CA . VAL A 1 97 ? -1.627 9.055 1.310 1.00 90.56 97 VAL A CA 1
ATOM 709 C C . VAL A 1 97 ? -0.231 8.459 1.478 1.00 90.56 97 VAL A C 1
ATOM 711 O O . VAL A 1 97 ? 0.727 9.012 0.946 1.00 90.56 97 VAL A O 1
ATOM 714 N N . ALA A 1 98 ? -0.103 7.310 2.149 1.00 89.38 98 ALA A N 1
ATOM 715 C CA . ALA A 1 98 ? 1.180 6.614 2.243 1.00 89.38 98 ALA A CA 1
ATOM 716 C C . ALA A 1 98 ? 1.703 6.193 0.856 1.00 89.38 98 ALA A C 1
ATOM 718 O O . ALA A 1 98 ? 2.872 6.422 0.560 1.00 89.38 98 ALA A O 1
ATOM 719 N N . ALA A 1 99 ? 0.839 5.670 -0.020 1.00 89.44 99 ALA A N 1
ATOM 720 C CA . ALA A 1 99 ? 1.190 5.307 -1.394 1.00 89.44 99 ALA A CA 1
ATOM 721 C C . ALA A 1 99 ? 1.661 6.506 -2.221 1.00 89.44 99 ALA A C 1
ATOM 723 O O . ALA A 1 99 ? 2.625 6.385 -2.970 1.00 89.44 99 ALA A O 1
ATOM 724 N N . PHE A 1 100 ? 1.016 7.661 -2.059 1.00 88.12 100 PHE A N 1
ATOM 725 C CA . PHE A 1 100 ? 1.433 8.909 -2.689 1.00 88.12 100 PHE A CA 1
ATOM 726 C C . PHE A 1 100 ? 2.810 9.363 -2.189 1.00 88.12 100 PHE A C 1
ATOM 728 O O . PHE A 1 100 ? 3.685 9.687 -2.985 1.00 88.12 100 PHE A O 1
ATOM 735 N N . ILE A 1 101 ? 3.045 9.330 -0.876 1.00 88.25 101 ILE A N 1
ATOM 736 C CA . ILE A 1 101 ? 4.346 9.714 -0.312 1.00 88.25 101 ILE A CA 1
ATOM 737 C C . ILE A 1 101 ? 5.457 8.740 -0.721 1.00 88.25 101 ILE A C 1
ATOM 739 O O . ILE A 1 101 ? 6.601 9.136 -0.919 1.00 88.25 101 ILE A O 1
ATOM 743 N N . LEU A 1 102 ? 5.123 7.466 -0.896 1.00 88.62 102 LEU A N 1
ATOM 744 C CA . LEU A 1 102 ? 6.052 6.412 -1.294 1.00 88.62 102 LEU A CA 1
ATOM 745 C C . LEU A 1 102 ? 6.030 6.150 -2.807 1.00 88.62 102 LEU A C 1
ATOM 747 O O . LEU A 1 102 ? 6.538 5.123 -3.255 1.00 88.62 102 LEU A O 1
ATOM 751 N N . GLN A 1 103 ? 5.479 7.068 -3.609 1.00 87.38 103 GLN A N 1
ATOM 752 C CA . GLN A 1 103 ? 5.237 6.863 -5.042 1.00 87.38 103 GLN A CA 1
ATOM 753 C C . GLN A 1 103 ? 6.499 6.555 -5.864 1.00 87.38 103 GLN A C 1
ATOM 755 O O . GLN A 1 103 ? 6.410 5.952 -6.930 1.00 87.38 103 GLN A O 1
ATOM 760 N N . GLU A 1 104 ? 7.685 6.927 -5.377 1.00 86.00 104 GLU A N 1
ATOM 761 C CA . GLU A 1 104 ? 8.958 6.594 -6.033 1.00 86.00 104 GLU A CA 1
ATOM 762 C C . GLU A 1 104 ? 9.269 5.092 -6.000 1.00 86.00 104 GLU A C 1
ATOM 764 O O . GLU A 1 104 ? 10.015 4.594 -6.838 1.00 86.00 104 GLU A O 1
ATOM 769 N N . PHE A 1 105 ? 8.634 4.371 -5.078 1.00 88.12 105 PHE A N 1
ATOM 770 C CA . PHE A 1 105 ? 8.671 2.919 -4.934 1.00 88.12 105 PHE A CA 1
ATOM 771 C C . PHE A 1 105 ? 7.366 2.254 -5.397 1.00 88.12 105 PHE A C 1
ATOM 773 O O . PHE A 1 105 ? 7.193 1.045 -5.240 1.00 88.12 105 PHE A O 1
ATOM 780 N N . ALA A 1 106 ? 6.418 3.018 -5.945 1.00 86.88 106 ALA A N 1
ATOM 781 C CA . ALA A 1 106 ? 5.135 2.482 -6.368 1.00 86.88 106 ALA A CA 1
ATOM 782 C C . ALA A 1 106 ? 5.267 1.752 -7.708 1.00 86.88 106 ALA A C 1
ATOM 784 O O . ALA A 1 106 ? 5.413 2.371 -8.763 1.00 86.88 106 ALA A O 1
ATOM 785 N N . VAL A 1 107 ? 5.129 0.424 -7.669 1.00 89.00 107 VAL A N 1
ATOM 786 C CA . VAL A 1 107 ? 5.245 -0.447 -8.853 1.00 89.00 107 VAL A CA 1
ATOM 787 C C . VAL A 1 107 ? 4.290 -0.009 -9.970 1.00 89.00 107 VAL A C 1
ATOM 789 O O . VAL A 1 107 ? 4.680 0.112 -11.128 1.00 89.00 107 VAL A O 1
ATOM 792 N N . PHE A 1 108 ? 3.053 0.338 -9.612 1.00 84.31 108 PHE A N 1
ATOM 793 C CA . PHE A 1 108 ? 2.044 0.809 -10.561 1.00 84.31 108 PHE A CA 1
ATOM 794 C C . PHE A 1 108 ? 2.226 2.258 -11.025 1.00 84.31 108 PHE A C 1
ATOM 796 O O . PHE A 1 108 ? 1.479 2.678 -11.892 1.00 84.31 108 PHE A O 1
ATOM 803 N N . ALA A 1 109 ? 3.184 3.027 -10.511 1.00 81.12 109 ALA A N 1
ATOM 804 C CA . ALA A 1 109 ? 3.526 4.343 -11.063 1.00 81.12 109 ALA A CA 1
ATOM 805 C C . ALA A 1 109 ? 4.770 4.290 -11.973 1.00 81.12 109 ALA A C 1
ATOM 807 O O . ALA A 1 109 ? 5.127 5.287 -12.605 1.00 81.12 109 ALA A O 1
ATOM 808 N N . ARG A 1 110 ? 5.474 3.148 -12.020 1.00 76.88 110 ARG A N 1
ATOM 809 C CA . ARG A 1 110 ? 6.813 3.031 -12.611 1.00 76.88 110 ARG A CA 1
ATOM 810 C C . ARG A 1 110 ? 6.997 1.672 -13.307 1.00 76.88 110 ARG A C 1
ATOM 812 O O . ARG A 1 110 ? 7.629 0.767 -12.770 1.00 76.88 110 ARG A O 1
ATOM 819 N N . HIS A 1 111 ? 6.509 1.540 -14.541 1.00 63.34 111 HIS A N 1
ATOM 820 C CA . HIS A 1 111 ? 6.643 0.304 -15.329 1.00 63.34 111 HIS A CA 1
ATOM 821 C C . HIS A 1 111 ? 8.105 -0.159 -15.533 1.00 63.34 111 HIS A C 1
ATOM 823 O O . HIS A 1 111 ? 8.393 -1.354 -15.492 1.00 63.34 111 HIS A O 1
ATOM 829 N N . GLY A 1 112 ? 9.053 0.778 -15.642 1.00 61.94 112 GLY A N 1
ATOM 830 C CA . GLY A 1 112 ? 10.487 0.492 -15.801 1.00 61.94 112 GLY A CA 1
ATOM 831 C C . GLY A 1 112 ? 11.212 -0.037 -14.557 1.00 61.94 112 GLY A C 1
ATOM 832 O O . GLY A 1 112 ? 12.437 -0.043 -14.545 1.00 61.94 112 GLY A O 1
ATOM 833 N N . LEU A 1 113 ? 10.500 -0.428 -13.493 1.00 73.12 113 LEU A N 1
ATOM 834 C CA . LEU A 1 113 ? 11.139 -1.054 -12.335 1.00 73.12 113 LEU A CA 1
ATOM 835 C C . LEU A 1 113 ? 11.618 -2.462 -12.701 1.00 73.12 113 LEU A C 1
ATOM 837 O O . LEU A 1 113 ? 12.813 -2.725 -12.683 1.00 73.12 113 LEU A O 1
ATOM 841 N N . ILE A 1 114 ? 10.724 -3.349 -13.145 1.00 75.56 114 ILE A N 1
ATOM 842 C CA . ILE A 1 114 ? 11.128 -4.737 -13.430 1.00 75.56 114 ILE A CA 1
ATOM 843 C C . ILE A 1 114 ? 11.726 -4.963 -14.814 1.00 75.56 114 ILE A C 1
ATOM 845 O O . ILE A 1 114 ? 12.344 -6.001 -15.029 1.00 75.56 114 ILE A O 1
ATOM 849 N N . GLN A 1 115 ? 11.557 -4.011 -15.730 1.00 82.44 115 GLN A N 1
ATOM 850 C CA . GLN A 1 115 ? 12.112 -4.074 -17.076 1.00 82.44 115 GLN A CA 1
ATOM 851 C C . GLN A 1 115 ? 13.215 -3.045 -17.223 1.00 82.44 115 GLN A C 1
ATOM 853 O O . GLN A 1 115 ? 13.006 -1.851 -17.010 1.00 82.44 115 GLN A O 1
ATOM 858 N N . THR A 1 116 ? 14.394 -3.511 -17.621 1.00 79.06 116 THR A N 1
ATOM 859 C CA . THR A 1 116 ? 15.481 -2.622 -18.021 1.00 79.06 116 THR A CA 1
ATOM 860 C C . THR A 1 116 ? 15.435 -2.462 -19.527 1.00 79.06 116 THR A C 1
ATOM 862 O O . THR A 1 116 ? 15.507 -3.444 -20.262 1.00 79.06 116 THR A O 1
ATOM 865 N N . TYR A 1 117 ? 15.317 -1.219 -19.974 1.00 79.31 117 TYR A N 1
ATOM 866 C CA . TYR A 1 117 ? 15.277 -0.872 -21.385 1.00 79.31 117 TYR A CA 1
ATOM 867 C C . TYR A 1 117 ? 16.606 -0.261 -21.823 1.00 79.31 117 TYR A C 1
ATOM 869 O O . TYR A 1 117 ? 17.183 0.566 -21.116 1.00 79.31 117 TYR A O 1
ATOM 877 N N . SER A 1 118 ? 17.062 -0.623 -23.018 1.00 76.81 118 SER A N 1
ATOM 878 C CA . SER A 1 118 ? 18.168 0.041 -23.708 1.00 76.81 118 SER A CA 1
ATOM 879 C C . SER A 1 118 ? 17.720 0.514 -25.090 1.00 76.81 118 SER A C 1
ATOM 881 O O . SER A 1 118 ? 16.880 -0.115 -25.735 1.00 76.81 118 SER A O 1
ATOM 883 N N . GLY A 1 119 ? 18.263 1.637 -25.551 1.00 68.56 119 GLY A N 1
ATOM 884 C CA . GLY A 1 119 ? 17.971 2.170 -26.879 1.00 68.56 119 GLY A CA 1
ATOM 885 C C . GLY A 1 119 ? 18.410 3.622 -27.028 1.00 68.56 119 GLY A C 1
ATOM 886 O O . GLY A 1 119 ? 18.393 4.387 -26.064 1.00 68.56 119 GLY A O 1
ATOM 887 N N . ALA A 1 120 ? 18.819 4.003 -28.240 1.00 65.12 120 ALA A N 1
ATOM 888 C CA . ALA A 1 120 ? 19.056 5.403 -28.582 1.00 65.12 120 ALA A CA 1
ATOM 889 C C . ALA A 1 120 ? 17.733 6.187 -28.584 1.00 65.12 120 ALA A C 1
ATOM 891 O O . ALA A 1 120 ? 16.672 5.623 -28.862 1.00 65.12 120 ALA A O 1
ATOM 892 N N . ALA A 1 121 ? 17.790 7.494 -28.313 1.00 61.50 121 ALA A N 1
ATOM 893 C CA . ALA A 1 121 ? 16.614 8.357 -28.388 1.00 61.50 121 ALA A CA 1
ATOM 894 C C . ALA A 1 121 ? 15.957 8.244 -29.779 1.00 61.50 121 ALA A C 1
ATOM 896 O O . ALA A 1 121 ? 16.599 8.506 -30.793 1.00 61.50 121 ALA A O 1
ATOM 897 N N . GLY A 1 122 ? 14.687 7.827 -29.818 1.00 62.72 122 GLY A N 1
ATOM 898 C CA . GLY A 1 122 ? 13.925 7.623 -31.056 1.00 62.72 122 GLY A CA 1
ATOM 899 C C . GLY A 1 122 ? 13.926 6.193 -31.615 1.00 62.72 122 GLY A C 1
ATOM 900 O O . GLY A 1 122 ? 13.202 5.936 -32.573 1.00 62.72 122 GLY A O 1
ATOM 901 N N . ALA A 1 123 ? 14.675 5.253 -31.027 1.00 72.88 123 ALA A N 1
ATOM 902 C CA . ALA A 1 123 ? 14.554 3.825 -31.330 1.00 72.88 123 ALA A CA 1
ATOM 903 C C . ALA A 1 123 ? 13.512 3.146 -30.425 1.00 72.88 123 ALA A C 1
ATOM 905 O O . ALA A 1 123 ? 13.248 3.603 -29.312 1.00 72.88 123 ALA A O 1
ATOM 906 N N . GLN A 1 124 ? 12.944 2.031 -30.895 1.00 70.00 124 GLN A N 1
ATOM 907 C CA . GLN A 1 124 ? 12.112 1.176 -30.048 1.00 70.00 124 GLN A CA 1
ATOM 908 C C . GLN A 1 124 ? 12.978 0.605 -28.912 1.00 70.00 124 GLN A C 1
ATOM 910 O O . GLN A 1 124 ? 14.006 -0.014 -29.207 1.00 70.00 124 GLN A O 1
ATOM 915 N N . PRO A 1 125 ? 12.619 0.827 -27.636 1.00 73.06 125 PRO A N 1
ATOM 916 C CA . PRO A 1 125 ? 13.412 0.349 -26.513 1.00 73.06 125 PRO A CA 1
ATOM 917 C C . PRO A 1 125 ? 13.433 -1.184 -26.483 1.00 73.06 125 PRO A C 1
ATOM 919 O O . PRO A 1 125 ? 12.391 -1.834 -26.520 1.00 73.06 125 PRO A O 1
ATOM 922 N N . ALA A 1 126 ? 14.631 -1.763 -26.413 1.00 78.50 126 ALA A N 1
ATOM 923 C CA . ALA A 1 126 ? 14.835 -3.201 -26.290 1.00 78.50 126 ALA A CA 1
ATOM 924 C C . ALA A 1 126 ? 15.009 -3.591 -24.818 1.00 78.50 126 ALA A C 1
ATOM 926 O O . ALA A 1 126 ? 15.740 -2.925 -24.081 1.00 78.50 126 ALA A O 1
ATOM 927 N N . VAL A 1 127 ? 14.370 -4.687 -24.403 1.00 82.69 127 VAL A N 1
ATOM 928 C CA . VAL A 1 127 ? 14.527 -5.260 -23.058 1.00 82.69 127 VAL A CA 1
ATOM 929 C C . VAL A 1 127 ? 15.934 -5.846 -22.913 1.00 82.69 127 VAL A C 1
ATOM 931 O O . VAL A 1 127 ? 16.381 -6.625 -23.756 1.00 82.69 127 VAL A O 1
ATOM 934 N N . THR A 1 128 ? 16.637 -5.486 -21.841 1.00 83.00 128 THR A N 1
ATOM 935 C CA . THR A 1 128 ? 17.997 -5.953 -21.539 1.00 83.00 128 THR A CA 1
ATOM 936 C C . THR A 1 128 ? 18.105 -6.596 -20.165 1.00 83.00 128 THR A C 1
ATOM 938 O O . THR A 1 128 ? 17.184 -6.548 -19.345 1.00 83.00 128 THR A O 1
ATOM 941 N N . ILE A 1 129 ? 19.273 -7.189 -19.909 1.00 84.62 129 ILE A N 1
ATOM 942 C CA . ILE A 1 129 ? 19.637 -7.729 -18.600 1.00 84.62 129 ILE A CA 1
ATOM 943 C C . ILE A 1 129 ? 19.658 -6.578 -17.577 1.00 84.62 129 ILE A C 1
ATOM 945 O O . ILE A 1 129 ? 20.245 -5.527 -17.858 1.00 84.62 129 ILE A O 1
ATOM 949 N N . PRO A 1 130 ? 19.027 -6.753 -16.407 1.00 86.56 130 PRO A N 1
ATOM 950 C CA . PRO A 1 130 ? 18.980 -5.734 -15.376 1.00 86.56 130 PRO A CA 1
ATOM 951 C C . PRO A 1 130 ? 20.326 -5.631 -14.655 1.00 86.56 130 PRO A C 1
ATOM 953 O O . PRO A 1 130 ? 21.051 -6.611 -14.480 1.00 86.56 130 PRO A O 1
ATOM 956 N N . THR A 1 131 ? 20.658 -4.431 -14.191 1.00 88.62 131 THR A N 1
ATOM 957 C CA . THR A 1 131 ? 21.808 -4.224 -13.300 1.00 88.62 131 THR A CA 1
ATOM 958 C C . THR A 1 131 ? 21.451 -4.620 -11.869 1.00 88.62 131 THR A C 1
ATOM 960 O O . THR A 1 131 ? 20.285 -4.535 -11.471 1.00 88.62 131 THR A O 1
ATOM 963 N N . SER A 1 132 ? 22.449 -4.954 -11.045 1.00 88.56 132 SER A N 1
ATOM 964 C CA . SER A 1 132 ? 22.235 -5.225 -9.614 1.00 88.56 132 SER A CA 1
ATOM 965 C C . SER A 1 132 ? 21.487 -4.085 -8.913 1.00 88.56 132 SER A C 1
ATOM 967 O O . SER A 1 132 ? 20.583 -4.334 -8.121 1.00 88.56 132 SER A O 1
ATOM 969 N N . SER A 1 133 ? 21.795 -2.829 -9.252 1.00 87.38 133 SER A N 1
ATOM 970 C CA . SER A 1 133 ? 21.103 -1.656 -8.706 1.00 87.38 133 SER A CA 1
ATOM 971 C C . SER A 1 133 ? 19.628 -1.602 -9.114 1.00 87.38 133 SER A C 1
ATOM 973 O O . SER A 1 133 ? 18.780 -1.350 -8.262 1.00 87.38 133 SER A O 1
ATOM 975 N N . SER A 1 134 ? 19.300 -1.884 -10.382 1.00 86.19 134 SER A N 1
ATOM 976 C CA . SER A 1 134 ? 17.901 -1.916 -10.843 1.00 86.19 134 SER A CA 1
ATOM 977 C C . SER A 1 134 ? 17.087 -3.028 -10.171 1.00 86.19 134 SER A C 1
ATOM 979 O O . SER A 1 134 ? 15.935 -2.807 -9.795 1.00 86.19 134 SER A O 1
ATOM 981 N N . ILE A 1 135 ? 17.710 -4.188 -9.921 1.00 90.62 135 ILE A N 1
ATOM 982 C CA . ILE A 1 135 ? 17.089 -5.286 -9.170 1.00 90.62 135 ILE A CA 1
ATOM 983 C C . ILE A 1 135 ? 16.789 -4.831 -7.739 1.00 90.62 135 ILE A C 1
ATOM 985 O O . ILE A 1 135 ? 15.658 -4.971 -7.285 1.00 90.62 135 ILE A O 1
ATOM 989 N N . VAL A 1 136 ? 17.762 -4.238 -7.039 1.00 91.00 136 VAL A N 1
ATOM 990 C CA . VAL A 1 136 ? 17.584 -3.780 -5.648 1.00 91.00 136 VAL A CA 1
ATOM 991 C C . VAL A 1 136 ? 16.475 -2.732 -5.532 1.00 91.00 136 VAL A C 1
ATOM 993 O O . VAL A 1 136 ? 15.622 -2.846 -4.653 1.00 91.00 136 VAL A O 1
ATOM 996 N N . VAL A 1 137 ? 16.438 -1.743 -6.431 1.00 89.69 137 VAL A N 1
ATOM 997 C CA . VAL A 1 137 ? 15.383 -0.711 -6.443 1.00 89.69 137 VAL A CA 1
ATOM 998 C C . VAL A 1 137 ? 14.008 -1.330 -6.694 1.00 89.69 137 VAL A C 1
ATOM 1000 O O . VAL A 1 137 ? 13.030 -0.957 -6.044 1.00 89.69 137 VAL A O 1
ATOM 1003 N N . SER A 1 138 ? 13.923 -2.313 -7.586 1.00 91.44 138 SER A N 1
ATOM 1004 C CA . SER A 1 138 ? 12.670 -3.022 -7.857 1.00 91.44 138 SER A CA 1
ATOM 1005 C C . SER A 1 138 ? 12.197 -3.839 -6.669 1.00 91.44 138 SER A C 1
ATOM 1007 O O . SER A 1 138 ? 11.027 -3.761 -6.313 1.00 91.44 138 SER A O 1
ATOM 1009 N N . LEU A 1 139 ? 13.096 -4.588 -6.026 1.00 93.31 139 LEU A N 1
ATOM 1010 C CA . LEU A 1 139 ? 12.774 -5.360 -4.826 1.00 93.31 139 LEU A CA 1
ATOM 1011 C C . LEU A 1 139 ? 12.263 -4.443 -3.711 1.00 93.31 139 LEU A C 1
ATOM 1013 O O . LEU A 1 139 ? 11.203 -4.704 -3.147 1.00 93.31 139 LEU A O 1
ATOM 1017 N N . ALA A 1 140 ? 12.951 -3.323 -3.466 1.00 94.00 140 ALA A N 1
ATOM 1018 C CA . ALA A 1 140 ? 12.483 -2.305 -2.528 1.00 94.00 140 ALA A CA 1
ATOM 1019 C C . ALA A 1 140 ? 11.089 -1.783 -2.909 1.00 94.00 140 ALA A C 1
ATOM 1021 O O . ALA A 1 140 ? 10.228 -1.637 -2.046 1.00 94.00 140 ALA A O 1
ATOM 1022 N N . SER A 1 141 ? 10.839 -1.573 -4.203 1.00 94.44 141 SER A N 1
ATOM 1023 C CA . SER A 1 141 ? 9.543 -1.117 -4.710 1.00 94.44 141 SER A CA 1
ATOM 1024 C C . SER A 1 141 ? 8.419 -2.119 -4.451 1.00 94.44 141 SER A C 1
ATOM 1026 O O . SER A 1 141 ? 7.345 -1.729 -3.991 1.00 94.44 141 SER A O 1
ATOM 1028 N N . PHE A 1 142 ? 8.660 -3.415 -4.666 1.00 95.88 142 PHE A N 1
ATOM 1029 C CA . PHE A 1 142 ? 7.679 -4.454 -4.346 1.00 95.88 142 PHE A CA 1
ATOM 1030 C C . PHE A 1 142 ? 7.395 -4.552 -2.856 1.00 95.88 142 PHE A C 1
ATOM 1032 O O . PHE A 1 142 ? 6.227 -4.673 -2.496 1.00 95.88 142 PHE A O 1
ATOM 1039 N N . PHE A 1 143 ? 8.411 -4.484 -1.996 1.00 96.12 143 PHE A N 1
ATOM 1040 C CA . PHE A 1 143 ? 8.208 -4.570 -0.547 1.00 96.12 143 PHE A CA 1
ATOM 1041 C C . PHE A 1 143 ? 7.450 -3.351 -0.024 1.00 96.12 143 PHE A C 1
ATOM 1043 O O . PHE A 1 143 ? 6.392 -3.476 0.588 1.00 96.12 143 PHE A O 1
ATOM 1050 N N . VAL A 1 144 ? 7.883 -2.147 -0.401 1.00 95.12 144 VAL A N 1
ATOM 1051 C CA . VAL A 1 144 ? 7.204 -0.905 -0.010 1.00 95.12 144 VAL A CA 1
ATOM 1052 C C . VAL A 1 144 ? 5.768 -0.861 -0.540 1.00 95.12 144 VAL A C 1
ATOM 1054 O O . VAL A 1 144 ? 4.846 -0.532 0.210 1.00 95.12 144 VAL A O 1
ATOM 1057 N N . SER A 1 145 ? 5.542 -1.239 -1.802 1.00 94.94 145 SER A N 1
ATOM 1058 C CA . SER A 1 145 ? 4.190 -1.327 -2.372 1.00 94.94 145 SER A CA 1
ATOM 1059 C C . SER A 1 145 ? 3.343 -2.385 -1.656 1.00 94.94 145 SER A C 1
ATOM 1061 O O . SER A 1 145 ? 2.175 -2.141 -1.365 1.00 94.94 145 SER A O 1
ATOM 1063 N N . THR A 1 146 ? 3.924 -3.538 -1.319 1.00 96.75 146 THR A N 1
ATOM 1064 C CA . THR A 1 146 ? 3.248 -4.619 -0.586 1.00 96.75 146 THR A CA 1
ATOM 1065 C C . THR A 1 146 ? 2.803 -4.157 0.794 1.00 96.75 146 THR A C 1
ATOM 1067 O O . THR A 1 146 ? 1.614 -4.242 1.109 1.00 96.75 146 THR A O 1
ATOM 1070 N N . ALA A 1 147 ? 3.717 -3.602 1.591 1.00 95.62 147 ALA A N 1
ATOM 1071 C CA . ALA A 1 147 ? 3.397 -3.063 2.903 1.00 95.62 147 ALA A CA 1
ATOM 1072 C C . ALA A 1 147 ? 2.315 -1.976 2.807 1.00 95.62 147 ALA A C 1
ATOM 1074 O O . ALA A 1 147 ? 1.344 -1.997 3.561 1.00 95.62 147 ALA A O 1
ATOM 1075 N N . THR A 1 148 ? 2.425 -1.070 1.834 1.00 94.00 148 THR A N 1
ATOM 1076 C CA . THR A 1 148 ? 1.466 0.029 1.651 1.00 94.00 148 THR A CA 1
ATOM 1077 C C . THR A 1 148 ? 0.053 -0.471 1.330 1.00 94.00 148 THR A C 1
ATOM 1079 O O . THR A 1 148 ? -0.918 0.025 1.904 1.00 94.00 148 THR A O 1
ATOM 1082 N N . LEU A 1 149 ? -0.080 -1.466 0.446 1.00 95.12 149 LEU A N 1
ATOM 1083 C CA . LEU A 1 149 ? -1.377 -2.004 0.023 1.00 95.12 149 LEU A CA 1
ATOM 1084 C C . LEU A 1 149 ? -2.002 -2.937 1.072 1.00 95.12 149 LEU A C 1
ATOM 1086 O O . LEU A 1 149 ? -3.211 -2.892 1.305 1.00 95.12 149 LEU A O 1
ATOM 1090 N N . PHE A 1 150 ? -1.197 -3.785 1.720 1.00 96.94 150 PHE A N 1
ATOM 1091 C CA . PHE A 1 150 ? -1.706 -4.886 2.545 1.00 96.94 150 PHE A CA 1
ATOM 1092 C C . PHE A 1 150 ? -1.613 -4.654 4.058 1.00 96.94 150 PHE A C 1
ATOM 1094 O O . PHE A 1 150 ? -2.339 -5.316 4.805 1.00 96.94 150 PHE A O 1
ATOM 1101 N N . MET A 1 151 ? -0.819 -3.694 4.546 1.00 95.31 151 MET A N 1
ATOM 1102 C CA . MET A 1 151 ? -0.816 -3.343 5.974 1.00 95.31 151 MET A CA 1
ATOM 1103 C C . MET A 1 151 ? -2.185 -2.826 6.456 1.00 95.31 151 MET A C 1
ATOM 1105 O O . MET A 1 151 ? -2.659 -3.315 7.485 1.00 95.31 151 MET A O 1
ATOM 1109 N N . PRO A 1 152 ? -2.893 -1.923 5.743 1.00 94.69 152 PRO A N 1
ATOM 1110 C CA . PRO A 1 152 ? -4.231 -1.494 6.159 1.00 94.69 152 PRO A CA 1
ATOM 1111 C C . PRO A 1 152 ? -5.227 -2.660 6.244 1.00 94.69 152 PRO A C 1
ATOM 1113 O O . PRO A 1 152 ? -6.029 -2.731 7.178 1.00 94.69 152 PRO A O 1
ATOM 1116 N N . VAL A 1 153 ? -5.133 -3.615 5.309 1.00 96.62 153 VAL A N 1
ATOM 1117 C CA . VAL A 1 153 ? -5.940 -4.844 5.306 1.00 96.62 153 VAL A CA 1
ATOM 1118 C C . VAL A 1 153 ? -5.636 -5.686 6.544 1.00 96.62 153 VAL A C 1
ATOM 1120 O O . VAL A 1 153 ? -6.570 -6.099 7.234 1.00 96.62 153 VAL A O 1
ATOM 1123 N N . LEU A 1 154 ? -4.355 -5.916 6.862 1.00 96.06 154 LEU A N 1
ATOM 1124 C CA . LEU A 1 154 ? -3.937 -6.636 8.067 1.00 96.06 154 LEU A CA 1
ATOM 1125 C C . LEU A 1 154 ? -4.507 -5.970 9.323 1.00 96.06 154 LEU A C 1
ATOM 1127 O O . LEU A 1 154 ? -5.203 -6.632 10.090 1.00 96.06 154 LEU A O 1
ATOM 1131 N N . LEU A 1 155 ? -4.283 -4.665 9.501 1.00 93.75 155 LEU A N 1
ATOM 1132 C CA . LEU A 1 155 ? -4.718 -3.922 10.688 1.00 93.75 155 LEU A CA 1
ATOM 1133 C C . LEU A 1 155 ? -6.238 -3.971 10.887 1.00 93.75 155 LEU A C 1
ATOM 1135 O O . LEU A 1 155 ? -6.701 -4.219 11.999 1.00 93.75 155 LEU A O 1
ATOM 1139 N N . LEU A 1 156 ? -7.024 -3.811 9.820 1.00 94.12 156 LEU A N 1
ATOM 1140 C CA . LEU A 1 156 ? -8.479 -3.978 9.874 1.00 94.12 156 LEU A CA 1
ATOM 1141 C C . LEU A 1 156 ? -8.870 -5.416 10.267 1.00 94.12 156 LEU A C 1
ATOM 1143 O O . LEU A 1 156 ? -9.733 -5.623 11.123 1.00 94.12 156 LEU A O 1
ATOM 1147 N N . SER A 1 157 ? -8.202 -6.411 9.682 1.00 94.44 157 SER A N 1
ATOM 1148 C CA . SER A 1 157 ? -8.490 -7.841 9.878 1.00 94.44 157 SER A CA 1
ATOM 1149 C C . SER A 1 157 ? -8.114 -8.366 11.257 1.00 94.44 157 SER A C 1
ATOM 1151 O O . SER A 1 157 ? -8.604 -9.413 11.682 1.00 94.44 157 SER A O 1
ATOM 1153 N N . LEU A 1 158 ? -7.251 -7.642 11.969 1.00 92.75 158 LEU A N 1
ATOM 1154 C CA . LEU A 1 158 ? -6.941 -7.939 13.354 1.00 92.75 158 LEU A CA 1
ATOM 1155 C C . LEU A 1 158 ? -8.205 -7.817 14.217 1.00 92.75 158 LEU A C 1
ATOM 1157 O O . LEU A 1 158 ? -8.408 -8.629 15.111 1.00 92.75 158 LEU A O 1
ATOM 1161 N N . ARG A 1 159 ? -9.075 -6.829 13.997 1.00 90.25 159 ARG A N 1
ATOM 1162 C CA . ARG A 1 159 ? -10.249 -6.605 14.862 1.00 90.25 159 ARG A CA 1
ATOM 1163 C C . ARG A 1 159 ? -11.566 -7.019 14.233 1.00 90.25 159 ARG A C 1
ATOM 1165 O O . ARG A 1 159 ? -12.458 -7.453 14.952 1.00 90.25 159 ARG A O 1
ATOM 1172 N N . TRP A 1 160 ? -11.690 -6.904 12.919 1.00 92.25 160 TRP A N 1
ATOM 1173 C CA . TRP A 1 160 ? -12.963 -7.093 12.240 1.00 92.25 160 TRP A CA 1
ATOM 1174 C C . TRP A 1 160 ? -12.881 -8.181 11.181 1.00 92.25 160 TRP A C 1
ATOM 1176 O O . TRP A 1 160 ? -11.873 -8.365 10.503 1.00 92.25 160 TRP A O 1
ATOM 1186 N N . ARG A 1 161 ? -13.994 -8.891 11.000 1.00 92.44 161 ARG A N 1
ATOM 1187 C CA . ARG A 1 161 ? -14.182 -9.776 9.853 1.00 92.44 161 ARG A CA 1
ATOM 1188 C C . ARG A 1 161 ? -14.499 -8.936 8.624 1.00 92.44 161 ARG A C 1
ATOM 1190 O O . ARG A 1 161 ? -15.549 -8.303 8.563 1.00 92.44 161 ARG A O 1
ATOM 1197 N N . LEU A 1 162 ? -13.596 -8.941 7.650 1.00 93.50 162 LEU A N 1
ATOM 1198 C CA . LEU A 1 162 ? -13.757 -8.153 6.432 1.00 93.50 162 LEU A CA 1
ATOM 1199 C C . LEU A 1 162 ? -14.488 -8.943 5.349 1.00 93.50 162 LEU A C 1
ATOM 1201 O O . LEU A 1 162 ? -14.180 -10.111 5.103 1.00 93.50 162 LEU A O 1
ATOM 1205 N N . HIS A 1 163 ? -15.408 -8.275 4.655 1.00 94.19 163 HIS A N 1
ATOM 1206 C CA . HIS A 1 163 ? -15.928 -8.767 3.384 1.00 94.19 163 HIS A CA 1
ATOM 1207 C C . HIS A 1 163 ? -14.805 -8.806 2.337 1.00 94.19 163 HIS A C 1
ATOM 1209 O O . HIS A 1 163 ? -13.977 -7.897 2.295 1.00 94.19 163 HIS A O 1
ATOM 1215 N N . ALA A 1 164 ? -14.808 -9.805 1.447 1.00 96.81 164 ALA A N 1
ATOM 1216 C CA . ALA A 1 164 ? -13.774 -9.982 0.418 1.00 96.81 164 ALA A CA 1
ATOM 1217 C C . ALA A 1 164 ? -13.613 -8.767 -0.517 1.00 96.81 164 ALA A C 1
ATOM 1219 O O . ALA A 1 164 ? -12.535 -8.532 -1.048 1.00 96.81 164 ALA A O 1
ATOM 1220 N N . ALA A 1 165 ? -14.663 -7.955 -0.669 1.00 96.50 165 ALA A N 1
ATOM 1221 C CA . ALA A 1 165 ? -14.614 -6.715 -1.446 1.00 96.50 165 ALA A CA 1
ATOM 1222 C C . ALA A 1 165 ? -13.660 -5.655 -0.863 1.00 96.50 165 ALA A C 1
ATOM 1224 O O . ALA A 1 165 ? -13.168 -4.817 -1.611 1.00 96.50 165 ALA A O 1
ATOM 1225 N N . VAL A 1 166 ? -13.383 -5.676 0.447 1.00 96.06 166 VAL A N 1
ATOM 1226 C CA . VAL A 1 166 ? -12.486 -4.693 1.077 1.00 96.06 166 VAL A CA 1
ATOM 1227 C C . VAL A 1 166 ? -11.038 -4.849 0.620 1.00 96.06 166 VAL A C 1
ATOM 1229 O O . VAL A 1 166 ? -10.515 -3.885 0.071 1.00 96.06 166 VAL A O 1
ATOM 1232 N N . PRO A 1 167 ? -10.376 -6.011 0.768 1.00 97.50 167 PRO A N 1
ATOM 1233 C CA . PRO A 1 167 ? -9.009 -6.162 0.278 1.00 97.50 167 PRO A CA 1
ATOM 1234 C C . PRO A 1 167 ? -8.910 -6.038 -1.252 1.00 97.50 167 PRO A C 1
ATOM 1236 O O . PRO A 1 167 ? -7.901 -5.541 -1.738 1.00 97.50 167 PRO A O 1
ATOM 1239 N N . VAL A 1 168 ? -9.963 -6.386 -2.010 1.00 98.38 168 VAL A N 1
ATOM 1240 C CA . VAL A 1 168 ? -10.036 -6.090 -3.458 1.00 98.38 168 VAL A CA 1
ATOM 1241 C C . VAL A 1 168 ? -9.945 -4.581 -3.696 1.00 98.38 168 VAL A C 1
ATOM 1243 O O . VAL A 1 168 ? -9.094 -4.128 -4.455 1.00 98.38 168 VAL A O 1
ATOM 1246 N N . ALA A 1 169 ? -10.795 -3.790 -3.034 1.00 97.25 169 ALA A N 1
ATOM 1247 C CA . ALA A 1 169 ? -10.812 -2.337 -3.189 1.00 97.25 169 ALA A CA 1
ATOM 1248 C C . ALA A 1 169 ? -9.505 -1.687 -2.712 1.00 97.25 169 ALA A C 1
ATOM 1250 O O . ALA A 1 169 ? -8.985 -0.802 -3.387 1.00 97.25 169 ALA A O 1
ATOM 1251 N N . MET A 1 170 ? -8.948 -2.153 -1.590 1.00 96.06 170 MET A N 1
ATOM 1252 C CA . MET A 1 170 ? -7.701 -1.629 -1.023 1.00 96.06 170 MET A CA 1
ATOM 1253 C C . MET A 1 170 ? -6.462 -1.980 -1.853 1.00 96.06 170 MET A C 1
ATOM 1255 O O . MET A 1 170 ? -5.491 -1.237 -1.802 1.00 96.06 170 MET A O 1
ATOM 1259 N N . ALA A 1 171 ? -6.492 -3.058 -2.637 1.00 96.69 171 ALA A N 1
ATOM 1260 C CA . ALA A 1 171 ? -5.435 -3.356 -3.599 1.00 96.69 171 ALA A CA 1
ATOM 1261 C C . ALA A 1 171 ? -5.635 -2.591 -4.921 1.00 96.69 171 ALA A C 1
ATOM 1263 O O . ALA A 1 171 ? -4.688 -2.038 -5.471 1.00 96.69 171 ALA A O 1
ATOM 1264 N N . LEU A 1 172 ? -6.870 -2.524 -5.429 1.00 97.50 172 LEU A N 1
ATOM 1265 C CA . LEU A 1 172 ? -7.164 -1.956 -6.746 1.00 97.50 172 LEU A CA 1
ATOM 1266 C C . LEU A 1 172 ? -7.136 -0.425 -6.774 1.00 97.50 172 LEU A C 1
ATOM 1268 O O . LEU A 1 172 ? -6.521 0.158 -7.665 1.00 97.50 172 LEU A O 1
ATOM 1272 N N . LEU A 1 173 ? -7.828 0.239 -5.843 1.00 96.38 173 LEU A N 1
ATOM 1273 C CA . LEU A 1 173 ? -8.030 1.689 -5.908 1.00 96.38 173 LEU A CA 1
ATOM 1274 C C . LEU A 1 173 ? -6.719 2.478 -5.795 1.00 96.38 173 LEU A C 1
ATOM 1276 O O . LEU A 1 173 ? -6.533 3.383 -6.610 1.00 96.38 173 LEU A O 1
ATOM 1280 N N . PRO A 1 174 ? -5.777 2.141 -4.890 1.00 94.19 174 PRO A N 1
ATOM 1281 C CA . PRO A 1 174 ? -4.479 2.805 -4.877 1.00 94.19 174 PRO A CA 1
ATOM 1282 C C . PRO A 1 174 ? -3.679 2.546 -6.159 1.00 94.19 174 PRO A C 1
ATOM 1284 O O . PRO A 1 174 ? -3.084 3.481 -6.684 1.00 94.19 174 PRO A O 1
ATOM 1287 N N . SER A 1 175 ? -3.708 1.330 -6.719 1.00 94.44 175 SER A N 1
ATOM 1288 C CA . SER A 1 175 ? -3.032 1.026 -7.990 1.00 94.44 175 SER A CA 1
ATOM 1289 C C . SER A 1 175 ? -3.582 1.840 -9.162 1.00 94.44 175 SER A C 1
ATOM 1291 O O . SER A 1 175 ? -2.811 2.363 -9.966 1.00 94.44 175 SER A O 1
ATOM 1293 N N . VAL A 1 176 ? -4.907 1.997 -9.245 1.00 95.25 176 VAL A N 1
ATOM 1294 C CA . VAL A 1 176 ? -5.551 2.860 -10.247 1.00 95.25 176 VAL A CA 1
ATOM 1295 C C . VAL A 1 176 ? -5.179 4.321 -10.013 1.00 95.25 176 VAL A C 1
ATOM 1297 O O . VAL A 1 176 ? -4.796 5.002 -10.960 1.00 95.25 176 VAL A O 1
ATOM 1300 N N . ALA A 1 177 ? -5.230 4.797 -8.767 1.00 93.56 177 ALA A N 1
ATOM 1301 C CA . ALA A 1 177 ? -4.856 6.166 -8.433 1.00 93.56 177 ALA A CA 1
ATOM 1302 C C . ALA A 1 177 ? -3.405 6.467 -8.846 1.00 93.56 177 ALA A C 1
ATOM 1304 O O . ALA A 1 177 ? -3.159 7.448 -9.543 1.00 93.56 177 ALA A O 1
ATOM 1305 N N . LEU A 1 178 ? -2.462 5.579 -8.530 1.00 92.38 178 LEU A N 1
ATOM 1306 C CA . LEU A 1 178 ? -1.058 5.702 -8.931 1.00 92.38 178 LEU A CA 1
ATOM 1307 C C . LEU A 1 178 ? -0.882 5.756 -10.457 1.00 92.38 178 LEU A C 1
ATOM 1309 O O . LEU A 1 178 ? -0.092 6.558 -10.949 1.00 92.38 178 LEU A O 1
ATOM 1313 N N . GLN A 1 179 ? -1.660 4.983 -11.220 1.00 91.94 179 GLN A N 1
ATOM 1314 C CA . GLN A 1 179 ? -1.671 5.082 -12.684 1.00 91.94 179 GLN A CA 1
ATOM 1315 C C . GLN A 1 179 ? -2.248 6.413 -13.179 1.00 91.94 179 GLN A C 1
ATOM 1317 O O . GLN A 1 179 ? -1.687 7.035 -14.081 1.00 91.94 179 GLN A O 1
ATOM 1322 N N . THR A 1 180 ? -3.338 6.902 -12.580 1.00 92.44 180 THR A N 1
ATOM 1323 C CA . THR A 1 180 ? -3.905 8.210 -12.954 1.00 92.44 180 THR A CA 1
ATOM 1324 C C . THR A 1 180 ? -2.930 9.356 -12.689 1.00 92.44 180 THR A C 1
ATOM 1326 O O . THR A 1 180 ? -2.843 10.280 -13.495 1.00 92.44 180 THR A O 1
ATOM 1329 N N . MET A 1 181 ? -2.132 9.263 -11.623 1.00 89.81 181 MET A N 1
ATOM 1330 C CA . MET A 1 181 ? -1.098 10.245 -11.293 1.00 89.81 181 MET A CA 1
ATOM 1331 C C . MET A 1 181 ? -0.007 10.359 -12.356 1.00 89.81 181 MET A C 1
ATOM 1333 O O . MET A 1 181 ? 0.519 11.445 -12.583 1.00 89.81 181 MET A O 1
ATOM 1337 N N . VAL A 1 182 ? 0.306 9.259 -13.042 1.00 89.25 182 VAL A N 1
ATOM 1338 C CA . VAL A 1 182 ? 1.254 9.243 -14.165 1.00 89.25 182 VAL A CA 1
ATOM 1339 C C . VAL A 1 182 ? 0.553 9.363 -15.520 1.00 89.25 182 VAL A C 1
ATOM 1341 O O . VAL A 1 182 ? 1.085 8.921 -16.536 1.00 89.25 182 VAL A O 1
ATOM 1344 N N . ALA A 1 183 ? -0.638 9.974 -15.539 1.00 92.25 183 ALA A N 1
ATOM 1345 C CA . ALA A 1 183 ? -1.457 10.205 -16.728 1.00 92.25 183 ALA A CA 1
ATOM 1346 C C . ALA A 1 183 ? -1.771 8.923 -17.520 1.00 92.25 183 ALA A C 1
ATOM 1348 O O . ALA A 1 183 ? -1.826 8.946 -18.747 1.00 92.25 183 ALA A O 1
ATOM 1349 N N . LEU A 1 184 ? -1.965 7.803 -16.811 1.00 91.56 184 LEU A N 1
ATOM 1350 C CA . LEU A 1 184 ? -2.245 6.487 -17.392 1.00 91.56 184 LEU A CA 1
ATOM 1351 C C . LEU A 1 184 ? -1.183 6.049 -18.414 1.00 91.56 184 LEU A C 1
ATOM 1353 O O . LEU A 1 184 ? -1.502 5.358 -19.382 1.00 91.56 184 LEU A O 1
ATOM 1357 N N . ARG A 1 185 ? 0.080 6.447 -18.197 1.00 89.25 185 ARG A N 1
ATOM 1358 C CA . ARG A 1 185 ? 1.216 6.105 -19.067 1.00 89.25 185 ARG A CA 1
ATOM 1359 C C . ARG A 1 185 ? 1.261 4.618 -19.407 1.00 89.25 185 ARG A C 1
ATOM 1361 O O . ARG A 1 185 ? 1.509 4.272 -20.555 1.00 89.25 185 ARG A O 1
ATOM 1368 N N . ASP A 1 186 ? 0.966 3.772 -18.424 1.00 90.31 186 ASP A N 1
ATOM 1369 C CA . ASP A 1 186 ? 0.945 2.321 -18.563 1.00 90.31 186 ASP A CA 1
ATOM 1370 C C . ASP A 1 186 ? -0.463 1.793 -18.245 1.00 90.31 186 ASP A C 1
ATOM 1372 O O . ASP A 1 186 ? -0.646 0.913 -17.406 1.00 90.31 186 ASP A O 1
ATOM 1376 N N . ALA A 1 187 ? -1.488 2.347 -18.908 1.00 92.19 187 ALA A N 1
ATOM 1377 C CA . ALA A 1 187 ? -2.904 2.035 -18.668 1.00 92.19 187 ALA A CA 1
ATOM 1378 C C . ALA A 1 187 ? -3.231 0.530 -18.687 1.00 92.19 187 ALA A C 1
ATOM 1380 O O . ALA A 1 187 ? -4.168 0.084 -18.024 1.00 92.19 187 ALA A O 1
ATOM 1381 N N . TRP A 1 188 ? -2.450 -0.266 -19.420 1.00 92.44 188 TRP A N 1
ATOM 1382 C CA . TRP A 1 188 ? -2.580 -1.720 -19.486 1.00 92.44 188 TRP A CA 1
ATOM 1383 C C . TRP A 1 188 ? -2.312 -2.412 -18.132 1.00 92.44 188 TRP A C 1
ATOM 1385 O O . TRP A 1 188 ? -2.795 -3.520 -17.905 1.00 92.44 188 TRP A O 1
ATOM 1395 N N . LEU A 1 189 ? -1.629 -1.750 -17.190 1.00 94.00 189 LEU A N 1
ATOM 1396 C CA . LEU A 1 189 ? -1.454 -2.236 -15.822 1.00 94.00 189 LEU A CA 1
ATOM 1397 C C . LEU A 1 189 ? -2.745 -2.177 -14.991 1.00 94.00 189 LEU A C 1
ATOM 1399 O O . LEU A 1 189 ? -2.859 -2.899 -14.004 1.00 94.00 189 LEU A O 1
ATOM 1403 N N . VAL A 1 190 ? -3.743 -1.373 -15.379 1.00 95.94 190 VAL A N 1
ATOM 1404 C CA . VAL A 1 190 ? -5.037 -1.291 -14.677 1.00 95.94 190 VAL A CA 1
ATOM 1405 C C . VAL A 1 190 ? -5.811 -2.616 -14.723 1.00 95.94 190 VAL A C 1
ATOM 1407 O O . VAL A 1 190 ? -6.165 -3.121 -13.654 1.00 95.94 190 VAL A O 1
ATOM 1410 N N . PRO A 1 191 ? -6.069 -3.239 -15.893 1.00 97.12 191 PRO A N 1
ATOM 1411 C CA . PRO A 1 191 ? -6.708 -4.553 -15.923 1.00 97.12 191 PRO A CA 1
ATOM 1412 C C . PRO A 1 191 ? -5.856 -5.640 -15.247 1.00 97.12 191 PRO A C 1
ATOM 1414 O O . PRO A 1 191 ? -6.411 -6.555 -14.645 1.00 97.12 191 PRO A O 1
ATOM 1417 N N . VAL A 1 192 ? -4.525 -5.525 -15.258 1.00 96.88 192 VAL A N 1
ATOM 1418 C CA . VAL A 1 192 ? -3.636 -6.445 -14.527 1.00 96.88 192 VAL A CA 1
ATOM 1419 C C . VAL A 1 192 ? -3.804 -6.310 -13.009 1.00 96.88 192 VAL A C 1
ATOM 1421 O O . VAL A 1 192 ? -3.958 -7.316 -12.313 1.00 96.88 192 VAL A O 1
ATOM 1424 N N . ALA A 1 193 ? -3.856 -5.077 -12.496 1.00 97.31 193 ALA A N 1
ATOM 1425 C CA . ALA A 1 193 ? -4.158 -4.793 -11.094 1.00 97.31 193 ALA A CA 1
ATOM 1426 C C . ALA A 1 193 ? -5.546 -5.314 -10.701 1.00 97.31 193 ALA A C 1
ATOM 1428 O O . ALA A 1 193 ? -5.710 -5.852 -9.609 1.00 97.31 193 ALA A O 1
ATOM 1429 N N . LEU A 1 194 ? -6.536 -5.194 -11.593 1.00 98.56 194 LEU A N 1
ATOM 1430 C CA . LEU A 1 194 ? -7.879 -5.733 -11.383 1.00 98.56 194 LEU A CA 1
ATOM 1431 C C . LEU A 1 194 ? -7.853 -7.254 -11.219 1.00 98.56 194 LEU A C 1
ATOM 1433 O O . LEU A 1 194 ? -8.443 -7.761 -10.267 1.00 98.56 194 LEU A O 1
ATOM 1437 N N . VAL A 1 195 ? -7.145 -7.978 -12.091 1.00 98.75 195 VAL A N 1
ATOM 1438 C CA . VAL A 1 195 ? -6.992 -9.437 -11.965 1.00 98.75 195 VAL A CA 1
ATOM 1439 C C . VAL A 1 195 ? -6.332 -9.794 -10.632 1.00 98.75 195 VAL A C 1
ATOM 1441 O O . VAL A 1 195 ? -6.878 -10.606 -9.886 1.00 98.75 195 VAL A O 1
ATOM 1444 N N . GLY A 1 196 ? -5.214 -9.147 -10.284 1.00 98.75 196 GLY A N 1
ATOM 1445 C CA . GLY A 1 196 ? -4.539 -9.360 -9.000 1.00 98.75 196 GLY A CA 1
ATOM 1446 C C . GLY A 1 196 ? -5.446 -9.085 -7.799 1.00 98.75 196 GLY A C 1
ATOM 1447 O O . GLY A 1 196 ? -5.536 -9.904 -6.885 1.00 98.75 196 GLY A O 1
ATOM 1448 N N . ALA A 1 197 ? -6.173 -7.968 -7.806 1.00 98.69 197 ALA A N 1
ATOM 1449 C CA . ALA A 1 197 ? -7.084 -7.594 -6.728 1.00 98.69 197 ALA A CA 1
ATOM 1450 C C . ALA A 1 197 ? -8.248 -8.586 -6.588 1.00 98.69 197 ALA A C 1
ATOM 1452 O O . ALA A 1 197 ? -8.612 -8.959 -5.473 1.00 98.69 197 ALA A O 1
ATOM 1453 N N . VAL A 1 198 ? -8.809 -9.071 -7.699 1.00 98.81 198 VAL A N 1
ATOM 1454 C CA . VAL A 1 198 ? -9.844 -10.116 -7.681 1.00 98.81 198 VAL A CA 1
ATOM 1455 C C . VAL A 1 198 ? -9.297 -11.416 -7.093 1.00 98.81 198 VAL A C 1
ATOM 1457 O O . VAL A 1 198 ? -9.976 -12.026 -6.267 1.00 98.81 198 VAL A O 1
ATOM 1460 N N . LEU A 1 199 ? -8.069 -11.819 -7.437 1.00 98.88 199 LEU A N 1
ATOM 1461 C CA . LEU A 1 199 ? -7.434 -13.004 -6.849 1.00 98.88 199 LEU A CA 1
ATOM 1462 C C . LEU A 1 199 ? -7.232 -12.863 -5.335 1.00 98.88 199 LEU A C 1
ATOM 1464 O O . LEU A 1 199 ? -7.480 -13.818 -4.598 1.00 98.88 199 LEU A O 1
ATOM 1468 N N . VAL A 1 200 ? -6.878 -11.670 -4.848 1.00 98.81 200 VAL A N 1
ATOM 1469 C CA . VAL A 1 200 ? -6.869 -11.367 -3.406 1.00 98.81 200 VAL A CA 1
ATOM 1470 C C . VAL A 1 200 ? -8.262 -11.569 -2.799 1.00 98.81 200 VAL A C 1
ATOM 1472 O O . VAL A 1 200 ? -8.401 -12.215 -1.760 1.00 98.81 200 VAL A O 1
ATOM 1475 N N . GLY A 1 201 ? -9.315 -11.075 -3.456 1.00 98.69 201 GLY A N 1
ATOM 1476 C CA . GLY A 1 201 ? -10.701 -11.301 -3.033 1.00 98.69 201 GLY A CA 1
ATOM 1477 C C . GLY A 1 201 ? -11.083 -12.781 -2.983 1.00 98.69 201 GLY A C 1
ATOM 1478 O O . GLY A 1 201 ? -11.741 -13.221 -2.041 1.00 98.69 201 GLY A O 1
ATOM 1479 N N . VAL A 1 202 ? -10.624 -13.565 -3.957 1.00 98.81 202 VAL A N 1
ATOM 1480 C CA . VAL A 1 202 ? -10.814 -15.019 -4.024 1.00 98.81 202 VAL A CA 1
ATOM 1481 C C . VAL A 1 202 ? -10.110 -15.713 -2.853 1.00 98.81 202 VAL A C 1
ATOM 1483 O O . VAL A 1 202 ? -10.752 -16.495 -2.149 1.00 98.81 202 VAL A O 1
ATOM 1486 N N . VAL A 1 203 ? -8.849 -15.367 -2.553 1.00 98.69 203 VAL A N 1
ATOM 1487 C CA . VAL A 1 203 ? -8.146 -15.833 -1.340 1.00 98.69 203 VAL A CA 1
ATOM 1488 C C . VAL A 1 203 ? -8.969 -15.514 -0.093 1.00 98.69 203 VAL A C 1
ATOM 1490 O O . VAL A 1 203 ? -9.203 -16.389 0.741 1.00 98.69 203 VAL A O 1
ATOM 1493 N N . TRP A 1 204 ? -9.481 -14.289 0.013 1.00 98.31 204 TRP A N 1
ATOM 1494 C CA . TRP A 1 204 ? -10.265 -13.852 1.164 1.00 98.31 204 TRP A CA 1
ATOM 1495 C C . TRP A 1 204 ? -11.578 -14.627 1.329 1.00 98.31 204 TRP A C 1
ATOM 1497 O O . TRP A 1 204 ? -11.933 -15.039 2.437 1.00 98.31 204 TRP A O 1
ATOM 1507 N N . ALA A 1 205 ? -12.289 -14.869 0.226 1.00 98.06 205 ALA A N 1
ATOM 1508 C CA . ALA A 1 205 ? -13.556 -15.593 0.201 1.00 98.06 205 ALA A CA 1
ATOM 1509 C C . ALA A 1 205 ? -13.398 -17.092 0.516 1.00 98.06 205 ALA A C 1
ATOM 1511 O O . ALA A 1 205 ? -14.286 -17.690 1.136 1.00 98.06 205 ALA A O 1
ATOM 1512 N N . MET A 1 206 ? -12.271 -17.692 0.117 1.00 98.31 206 MET A N 1
ATOM 1513 C CA . MET A 1 206 ? -11.965 -19.105 0.360 1.00 98.31 206 MET A CA 1
ATOM 1514 C C . MET A 1 206 ? -11.410 -19.341 1.767 1.00 98.31 206 MET A C 1
ATOM 1516 O O . MET A 1 206 ? -11.918 -20.192 2.496 1.00 98.31 206 MET A O 1
ATOM 1520 N N . VAL A 1 207 ? -10.407 -18.561 2.182 1.00 98.00 207 VAL A N 1
ATOM 1521 C CA . VAL A 1 207 ? -9.754 -18.717 3.493 1.00 98.00 207 VAL A CA 1
ATOM 1522 C C . VAL A 1 207 ? -10.670 -18.257 4.631 1.00 98.00 207 VAL A C 1
ATOM 1524 O O . VAL A 1 207 ? -10.640 -18.833 5.723 1.00 98.00 207 VAL A O 1
ATOM 1527 N N . ARG A 1 208 ? -11.516 -17.246 4.375 1.00 96.75 208 ARG A N 1
ATOM 1528 C CA . ARG A 1 208 ? -12.442 -16.635 5.346 1.00 96.75 208 ARG A CA 1
ATOM 1529 C C . ARG A 1 208 ? -11.715 -16.263 6.649 1.00 96.75 208 ARG A C 1
ATOM 1531 O O . ARG A 1 208 ? -12.003 -16.860 7.700 1.00 96.75 208 ARG A O 1
ATOM 1538 N N . PRO A 1 209 ? -10.731 -15.342 6.582 1.00 95.81 209 PRO A N 1
ATOM 1539 C CA . PRO A 1 209 ? -9.936 -14.952 7.739 1.00 95.81 209 PRO A CA 1
ATOM 1540 C C . PRO A 1 209 ? -10.815 -14.329 8.825 1.00 95.81 209 PRO A C 1
ATOM 1542 O O . PRO A 1 209 ? -11.807 -13.653 8.554 1.00 95.81 209 PRO A O 1
ATOM 1545 N N . THR A 1 210 ? -10.465 -14.599 10.080 1.00 92.50 210 THR A N 1
ATOM 1546 C CA . THR A 1 210 ? -11.197 -14.121 11.254 1.00 92.50 210 THR A CA 1
ATOM 1547 C C . THR A 1 210 ? -10.210 -13.810 12.376 1.00 92.50 210 THR A C 1
ATOM 1549 O O . THR A 1 210 ? -9.250 -14.574 12.524 1.00 92.50 210 THR A O 1
ATOM 1552 N N . PRO A 1 211 ? -10.450 -12.759 13.183 1.00 88.94 211 PRO A N 1
ATOM 1553 C CA . PRO A 1 211 ? -9.581 -12.374 14.299 1.00 88.94 211 PRO A CA 1
ATOM 1554 C C . PRO A 1 211 ? -9.198 -13.527 15.239 1.00 88.94 211 PRO A C 1
ATOM 1556 O O . PRO A 1 211 ? -8.059 -13.613 15.688 1.00 88.94 211 PRO A O 1
ATOM 1559 N N . ASP A 1 212 ? -10.129 -14.453 15.490 1.00 89.69 212 ASP A N 1
ATOM 1560 C CA . ASP A 1 212 ? -9.943 -15.560 16.442 1.00 89.69 212 ASP A CA 1
ATOM 1561 C C . ASP A 1 212 ? -9.151 -16.752 15.888 1.00 89.69 212 ASP A C 1
ATOM 1563 O O . ASP A 1 212 ? -8.799 -17.670 16.626 1.00 89.69 212 ASP A O 1
ATOM 1567 N N . ARG A 1 213 ? -8.893 -16.796 14.575 1.00 93.00 213 ARG A N 1
ATOM 1568 C CA . ARG A 1 213 ? -8.191 -17.914 13.924 1.00 93.00 213 ARG A CA 1
ATOM 1569 C C . ARG A 1 213 ? -6.943 -17.391 13.232 1.00 93.00 213 ARG A C 1
ATOM 1571 O O . ARG A 1 213 ? -6.942 -17.173 12.020 1.00 93.00 213 ARG A O 1
ATOM 1578 N N . GLN A 1 214 ? -5.873 -17.269 14.013 1.00 94.38 214 GLN A N 1
ATOM 1579 C CA . GLN A 1 214 ? -4.570 -16.759 13.573 1.00 94.38 214 GLN A CA 1
ATOM 1580 C C . GLN A 1 214 ? -4.078 -17.419 12.281 1.00 94.38 214 GLN A C 1
ATOM 1582 O O . GLN A 1 214 ? -3.739 -16.714 11.339 1.00 94.38 214 GLN A O 1
ATOM 1587 N N . ALA A 1 215 ? -4.146 -18.752 12.185 1.00 95.94 215 ALA A N 1
ATOM 1588 C CA . ALA A 1 215 ? -3.720 -19.479 10.989 1.00 95.94 215 ALA A CA 1
ATOM 1589 C C . ALA A 1 215 ? -4.443 -19.004 9.716 1.00 95.94 215 ALA A C 1
ATOM 1591 O O . ALA A 1 215 ? -3.797 -18.753 8.707 1.00 95.94 215 ALA A O 1
ATOM 1592 N N . ARG A 1 216 ? -5.768 -18.797 9.766 1.00 97.06 216 ARG A N 1
ATOM 1593 C CA . ARG A 1 216 ? -6.532 -18.305 8.605 1.00 97.06 216 ARG A CA 1
ATOM 1594 C C . ARG A 1 216 ? -6.151 -16.878 8.236 1.00 97.06 216 ARG A C 1
ATOM 1596 O O . ARG A 1 216 ? -6.051 -16.565 7.055 1.00 97.06 216 ARG A O 1
ATOM 1603 N N . LEU A 1 217 ? -5.952 -16.018 9.235 1.00 96.69 217 LEU A N 1
ATOM 1604 C CA . LEU A 1 217 ? -5.508 -14.650 8.994 1.00 96.69 217 LEU A CA 1
ATOM 1605 C C . LEU A 1 217 ? -4.120 -14.630 8.344 1.00 96.69 217 LEU A C 1
ATOM 1607 O O . LEU A 1 217 ? -3.948 -13.985 7.316 1.00 96.69 217 LEU A O 1
ATOM 1611 N N . MET A 1 218 ? -3.165 -15.385 8.891 1.00 97.56 218 MET A N 1
ATOM 1612 C CA . MET A 1 218 ? -1.813 -15.496 8.342 1.00 97.56 218 MET A CA 1
ATOM 1613 C C . MET A 1 218 ? -1.822 -16.065 6.923 1.00 97.56 218 MET A C 1
ATOM 1615 O O . MET A 1 218 ? -1.176 -15.500 6.051 1.00 97.56 218 MET A O 1
ATOM 1619 N N . THR A 1 219 ? -2.597 -17.122 6.652 1.00 98.19 219 THR A N 1
ATOM 1620 C CA . THR A 1 219 ? -2.731 -17.670 5.294 1.00 98.19 219 THR A CA 1
ATOM 1621 C C . THR A 1 219 ? -3.275 -16.630 4.319 1.00 98.19 219 THR A C 1
ATOM 1623 O O . THR A 1 219 ? -2.704 -16.453 3.247 1.00 98.19 219 THR A O 1
ATOM 1626 N N . ALA A 1 220 ? -4.349 -15.917 4.675 1.00 98.31 220 ALA A N 1
ATOM 1627 C CA . ALA A 1 220 ? -4.922 -14.901 3.796 1.00 98.31 220 ALA A CA 1
ATOM 1628 C C . ALA A 1 220 ? -3.932 -13.754 3.539 1.00 98.31 220 ALA A C 1
ATOM 1630 O O . ALA A 1 220 ? -3.709 -13.383 2.389 1.00 98.31 220 ALA A O 1
ATOM 1631 N N . ILE A 1 221 ? -3.303 -13.231 4.593 1.00 97.88 221 ILE A N 1
ATOM 1632 C CA . ILE A 1 221 ? -2.364 -12.106 4.515 1.00 97.88 221 ILE A CA 1
ATOM 1633 C C . ILE A 1 221 ? -1.072 -12.483 3.782 1.00 97.88 221 ILE A C 1
ATOM 1635 O O . ILE A 1 221 ? -0.596 -11.695 2.974 1.00 97.88 221 ILE A O 1
ATOM 1639 N N . GLY A 1 222 ? -0.543 -13.688 3.997 1.00 98.38 222 GLY A N 1
ATOM 1640 C CA . GLY A 1 222 ? 0.660 -14.172 3.321 1.00 98.38 222 GLY A CA 1
ATOM 1641 C C . GLY A 1 222 ? 0.451 -14.499 1.844 1.00 98.38 222 GLY A C 1
ATOM 1642 O O . GLY A 1 222 ? 1.326 -14.226 1.030 1.00 98.38 222 GLY A O 1
ATOM 1643 N N . LEU A 1 223 ? -0.709 -15.051 1.468 1.00 98.69 223 LEU A N 1
ATOM 1644 C CA . LEU A 1 223 ? -1.000 -15.379 0.066 1.00 98.69 223 LEU A CA 1
ATOM 1645 C C . LEU A 1 223 ? -1.410 -14.160 -0.765 1.00 98.69 223 LEU A C 1
ATOM 1647 O O . LEU A 1 223 ? -1.149 -14.140 -1.965 1.00 98.69 223 LEU A O 1
ATOM 1651 N N . SER A 1 224 ? -2.044 -13.157 -0.151 1.00 98.62 224 SER A N 1
ATOM 1652 C CA . SER A 1 224 ? -2.566 -11.976 -0.852 1.00 98.62 224 SER A CA 1
ATOM 1653 C C . SER A 1 224 ? -1.534 -11.261 -1.741 1.00 98.62 224 SER A C 1
ATOM 1655 O O . SER A 1 224 ? -1.816 -11.099 -2.928 1.00 98.62 224 SER A O 1
ATOM 1657 N N . PRO A 1 225 ? -0.337 -10.872 -1.260 1.00 98.56 225 PRO A N 1
ATOM 1658 C CA . PRO A 1 225 ? 0.642 -10.210 -2.121 1.00 98.56 225 PRO A CA 1
ATOM 1659 C C . PRO A 1 225 ? 1.167 -11.127 -3.232 1.00 98.56 225 PRO A C 1
ATOM 1661 O O . PRO A 1 225 ? 1.340 -10.673 -4.359 1.00 98.56 225 PRO A O 1
ATOM 1664 N N . VAL A 1 226 ? 1.328 -12.428 -2.966 1.00 98.62 226 VAL A N 1
ATOM 1665 C CA . VAL A 1 226 ? 1.777 -13.410 -3.968 1.00 98.62 226 VAL A CA 1
ATOM 1666 C C . VAL A 1 226 ? 0.801 -13.464 -5.144 1.00 98.62 226 VAL A C 1
ATOM 1668 O O . VAL A 1 226 ? 1.204 -13.328 -6.299 1.00 98.62 226 VAL A O 1
ATOM 1671 N N . VAL A 1 227 ? -0.497 -13.623 -4.859 1.00 98.62 227 VAL A N 1
ATOM 1672 C CA . VAL A 1 227 ? -1.527 -13.705 -5.909 1.00 98.62 227 VAL A CA 1
ATOM 1673 C C . VAL A 1 227 ? -1.811 -12.357 -6.568 1.00 98.62 227 VAL A C 1
ATOM 1675 O O . VAL A 1 227 ? -2.297 -12.330 -7.694 1.00 98.62 227 VAL A O 1
ATOM 1678 N N . PHE A 1 228 ? -1.502 -11.247 -5.897 1.00 98.69 228 PHE A N 1
ATOM 1679 C CA . PHE A 1 228 ? -1.636 -9.906 -6.457 1.00 98.69 228 PHE A CA 1
ATOM 1680 C C . PHE A 1 228 ? -0.518 -9.578 -7.452 1.00 98.69 228 PHE A C 1
ATOM 1682 O O . PHE A 1 228 ? -0.788 -9.068 -8.539 1.00 98.69 228 PHE A O 1
ATOM 1689 N N . TRP A 1 229 ? 0.732 -9.903 -7.110 1.00 97.88 229 TRP A N 1
ATOM 1690 C CA . TRP A 1 229 ? 1.895 -9.604 -7.947 1.00 97.88 229 TRP A CA 1
ATOM 1691 C C . TRP A 1 229 ? 2.136 -10.629 -9.058 1.00 97.88 229 TRP A C 1
ATOM 1693 O O . TRP A 1 229 ? 2.739 -10.285 -10.072 1.00 97.88 229 TRP A O 1
ATOM 1703 N N . ALA A 1 230 ? 1.652 -11.869 -8.936 1.00 97.56 230 ALA A N 1
ATOM 1704 C CA . ALA A 1 230 ? 1.816 -12.864 -10.000 1.00 97.56 230 ALA A CA 1
ATOM 1705 C C . ALA A 1 230 ? 1.208 -12.407 -11.351 1.00 97.56 230 ALA A C 1
ATOM 1707 O O . ALA A 1 230 ? 1.917 -12.464 -12.360 1.00 97.56 230 ALA A O 1
ATOM 1708 N N . PRO A 1 231 ? -0.027 -11.861 -11.408 1.00 97.38 231 PRO A N 1
ATOM 1709 C CA . PRO A 1 231 ? -0.556 -11.229 -12.615 1.00 97.38 231 PRO A CA 1
ATOM 1710 C C . PRO A 1 231 ? 0.268 -10.043 -13.110 1.00 97.38 231 PRO A C 1
ATOM 1712 O O . PRO A 1 231 ? 0.329 -9.842 -14.315 1.00 97.38 231 PRO A O 1
ATOM 1715 N N . TYR A 1 232 ? 0.912 -9.276 -12.224 1.00 95.38 232 TYR A N 1
ATOM 1716 C CA . TYR A 1 232 ? 1.796 -8.179 -12.629 1.00 95.38 232 TYR A CA 1
ATOM 1717 C C . TYR A 1 232 ? 2.985 -8.692 -13.449 1.00 95.38 232 TYR A C 1
ATOM 1719 O O . TYR A 1 232 ? 3.192 -8.238 -14.573 1.00 95.38 232 TYR A O 1
ATOM 1727 N N . PHE A 1 233 ? 3.710 -9.694 -12.941 1.00 95.44 233 PHE A N 1
ATOM 1728 C CA . PHE A 1 233 ? 4.811 -10.315 -13.684 1.00 95.44 233 PHE A CA 1
ATOM 1729 C C . PHE A 1 233 ? 4.334 -10.975 -14.979 1.00 95.44 233 PHE A C 1
ATOM 1731 O O . PHE A 1 233 ? 4.958 -10.788 -16.021 1.00 95.44 233 PHE A O 1
ATOM 1738 N N . ALA A 1 234 ? 3.212 -11.700 -14.941 1.00 95.25 234 ALA A N 1
A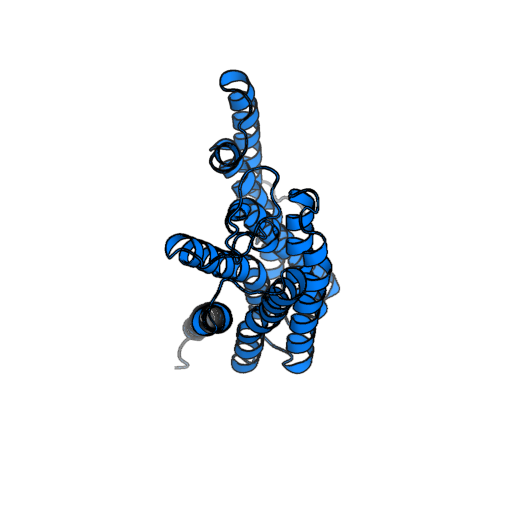TOM 1739 C CA . ALA A 1 234 ? 2.635 -12.303 -16.139 1.00 95.25 234 ALA A CA 1
ATOM 1740 C C . ALA A 1 234 ? 2.231 -11.239 -17.173 1.00 95.25 234 ALA A C 1
ATOM 1742 O O . ALA A 1 234 ? 2.508 -11.391 -18.357 1.00 95.25 234 ALA A O 1
ATOM 1743 N N . GLY A 1 235 ? 1.620 -10.142 -16.727 1.00 94.25 235 GLY A N 1
ATOM 1744 C CA . GLY A 1 235 ? 1.218 -9.024 -17.569 1.00 94.25 235 GLY A CA 1
ATOM 1745 C C . GLY A 1 235 ? 2.410 -8.370 -18.260 1.00 94.25 235 GLY A C 1
ATOM 1746 O O . GLY A 1 235 ? 2.369 -8.190 -19.472 1.00 94.25 235 GLY A O 1
ATOM 1747 N N . VAL A 1 236 ? 3.487 -8.086 -17.519 1.0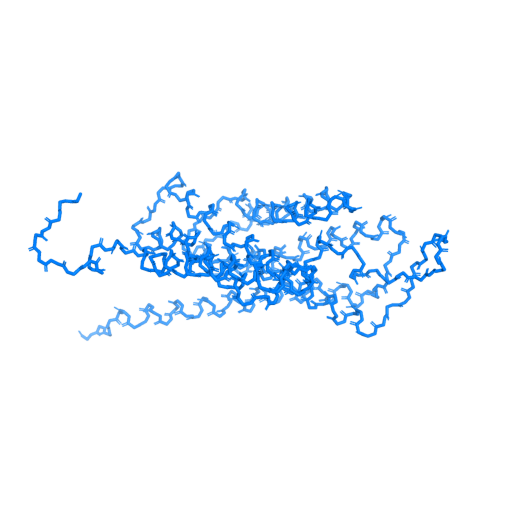0 92.62 236 VAL A N 1
ATOM 1748 C CA . VAL A 1 236 ? 4.733 -7.544 -18.091 1.00 92.62 236 VAL A CA 1
ATOM 1749 C C . VAL A 1 236 ? 5.354 -8.531 -19.080 1.00 92.62 236 VAL A C 1
ATOM 1751 O O . VAL A 1 236 ? 5.674 -8.146 -20.201 1.00 92.62 236 VAL A O 1
ATOM 1754 N N . ALA A 1 237 ? 5.436 -9.817 -18.726 1.00 92.31 237 ALA A N 1
ATOM 1755 C CA . ALA A 1 237 ? 5.963 -10.851 -19.617 1.00 92.31 237 ALA A CA 1
ATOM 1756 C C . ALA A 1 237 ? 5.178 -10.955 -20.934 1.00 92.31 237 ALA A C 1
ATOM 1758 O O . ALA A 1 237 ? 5.768 -11.166 -21.990 1.00 92.31 237 ALA A O 1
ATOM 1759 N N . LEU A 1 238 ? 3.850 -10.818 -20.877 1.00 93.38 238 LEU A N 1
ATOM 1760 C CA . LEU A 1 238 ? 2.975 -10.862 -22.050 1.00 93.38 238 LEU A CA 1
ATOM 1761 C C . LEU A 1 238 ? 3.070 -9.583 -22.889 1.00 93.38 238 LEU A C 1
ATOM 1763 O O . LEU A 1 238 ? 3.118 -9.669 -24.116 1.00 93.38 238 LEU A O 1
ATOM 1767 N N . HIS A 1 239 ? 3.096 -8.420 -22.236 1.00 90.75 239 HIS A N 1
ATOM 1768 C CA . HIS A 1 239 ? 3.161 -7.115 -22.891 1.00 90.75 239 HIS A CA 1
ATOM 1769 C C . HIS A 1 239 ? 4.497 -6.925 -23.622 1.00 90.75 239 HIS A C 1
ATOM 1771 O O . HIS A 1 239 ? 4.515 -6.635 -24.817 1.00 90.75 239 HIS A O 1
ATOM 1777 N N . ASP A 1 240 ? 5.610 -7.188 -22.934 1.00 87.88 240 ASP A N 1
ATOM 1778 C CA . ASP A 1 240 ? 6.959 -6.950 -23.459 1.00 87.88 240 ASP A CA 1
ATOM 1779 C C . ASP A 1 240 ? 7.564 -8.184 -24.138 1.00 87.88 240 ASP A C 1
ATOM 1781 O O . ASP A 1 240 ? 8.662 -8.125 -24.692 1.00 87.88 240 ASP A O 1
ATOM 1785 N N . ARG A 1 241 ? 6.855 -9.321 -24.092 1.00 89.19 241 ARG A N 1
ATOM 1786 C CA . ARG A 1 241 ? 7.293 -10.639 -24.594 1.00 89.19 241 ARG A CA 1
ATOM 1787 C C . ARG A 1 241 ? 8.583 -11.155 -23.950 1.00 89.19 241 ARG A C 1
ATOM 1789 O O . ARG A 1 241 ? 9.214 -12.071 -24.476 1.00 89.19 241 ARG A O 1
ATOM 1796 N N . ALA A 1 242 ? 8.976 -10.566 -22.825 1.00 87.38 242 ALA A N 1
ATOM 1797 C CA . ALA A 1 242 ? 10.181 -10.890 -22.083 1.00 87.38 242 ALA A CA 1
ATOM 1798 C C . ALA A 1 242 ? 10.062 -10.410 -20.633 1.00 87.38 242 ALA A C 1
ATOM 1800 O O . ALA A 1 242 ? 9.314 -9.484 -20.326 1.00 87.38 242 ALA A O 1
ATOM 1801 N N . LEU A 1 243 ? 10.861 -11.009 -19.753 1.00 88.81 243 LEU A N 1
ATOM 1802 C CA . LEU A 1 243 ? 11.150 -10.479 -18.426 1.00 88.81 243 LEU A CA 1
ATOM 1803 C C . LEU A 1 243 ? 12.659 -10.276 -18.311 1.00 88.81 243 LEU A C 1
ATOM 1805 O O . LEU A 1 243 ? 13.423 -11.209 -18.550 1.00 88.81 243 LEU A O 1
ATOM 1809 N N . SER A 1 244 ? 13.087 -9.079 -17.911 1.00 88.69 244 SER A N 1
ATOM 1810 C CA . SER A 1 244 ? 14.482 -8.802 -17.550 1.00 88.69 244 SER A CA 1
ATOM 1811 C C . SER A 1 244 ? 14.926 -9.655 -16.355 1.00 88.69 244 SER A C 1
ATOM 1813 O O . SER A 1 244 ? 16.097 -10.008 -16.238 1.00 88.69 244 SER A O 1
ATOM 1815 N N . PHE A 1 245 ? 14.011 -9.986 -15.443 1.00 91.62 245 PHE A N 1
ATOM 1816 C CA . PHE A 1 245 ? 14.324 -10.750 -14.236 1.00 91.62 245 PHE A CA 1
ATOM 1817 C C . PHE A 1 245 ? 14.427 -12.247 -14.532 1.00 91.62 245 PHE A C 1
ATOM 1819 O O . PHE A 1 245 ? 13.550 -12.821 -15.178 1.00 91.62 245 PHE A O 1
ATOM 1826 N N . SER A 1 246 ? 15.462 -12.897 -13.992 1.00 92.06 246 SER A N 1
ATOM 1827 C CA . SER A 1 246 ? 15.574 -14.357 -14.038 1.00 92.06 246 SER A CA 1
ATOM 1828 C C . SER A 1 246 ? 14.472 -15.027 -13.196 1.00 92.06 246 SER A C 1
ATOM 1830 O O . SER A 1 246 ? 13.899 -14.376 -12.308 1.00 92.06 246 SER A O 1
ATOM 1832 N N . PRO A 1 247 ? 14.179 -16.322 -13.426 1.00 94.62 247 PRO A N 1
ATOM 1833 C CA . PRO A 1 247 ? 13.226 -17.097 -12.627 1.00 94.62 247 PRO A CA 1
ATOM 1834 C C . PRO A 1 247 ? 13.431 -17.003 -11.114 1.00 94.62 247 PRO A C 1
ATOM 1836 O O . PRO A 1 247 ? 12.467 -16.858 -10.364 1.00 94.62 247 PRO A O 1
ATOM 1839 N N . GLU A 1 248 ? 14.682 -17.017 -10.666 1.00 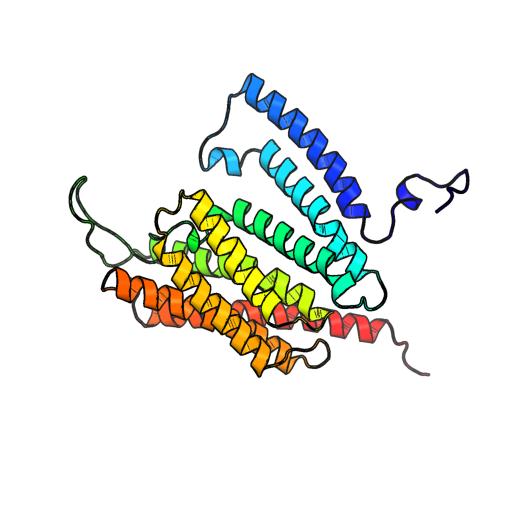95.19 248 GLU A N 1
ATOM 1840 C CA . GLU A 1 248 ? 15.052 -16.913 -9.256 1.00 95.19 248 GLU A CA 1
ATOM 1841 C C . GLU A 1 248 ? 14.670 -15.549 -8.675 1.00 95.19 248 GLU A C 1
ATOM 1843 O O . GLU A 1 248 ? 14.214 -15.471 -7.534 1.00 95.19 248 GLU A O 1
ATOM 1848 N N . ILE A 1 249 ? 14.812 -14.472 -9.456 1.00 94.50 249 ILE A N 1
ATOM 1849 C CA . ILE A 1 249 ? 14.533 -13.111 -8.990 1.00 94.50 249 ILE A CA 1
ATOM 1850 C C . ILE A 1 249 ? 13.030 -12.855 -8.947 1.00 94.50 249 ILE A C 1
ATOM 1852 O O . ILE A 1 249 ? 12.526 -12.436 -7.905 1.00 94.50 249 ILE A O 1
ATOM 1856 N N . TRP A 1 250 ? 12.287 -13.087 -10.035 1.00 94.56 250 TRP A N 1
ATOM 1857 C CA . TRP A 1 250 ? 10.847 -12.797 -10.012 1.00 94.56 250 TRP A CA 1
ATOM 1858 C C . TRP A 1 250 ? 10.088 -13.788 -9.119 1.00 94.56 250 TRP A C 1
ATOM 1860 O O . TRP A 1 250 ? 9.233 -13.369 -8.337 1.00 94.56 250 TRP A O 1
ATOM 1870 N N . GLY A 1 251 ? 10.455 -15.076 -9.136 1.00 97.25 251 GLY A N 1
ATOM 1871 C CA . GLY A 1 251 ? 9.887 -16.084 -8.238 1.00 97.25 251 GLY A CA 1
ATOM 1872 C C . GLY A 1 251 ? 10.230 -15.806 -6.772 1.00 97.25 251 GLY A C 1
ATOM 1873 O O . GLY A 1 251 ? 9.355 -15.855 -5.905 1.00 97.25 251 GLY A O 1
ATOM 1874 N N . GLY A 1 252 ? 11.480 -15.420 -6.500 1.00 97.50 252 GLY A N 1
ATOM 1875 C CA . GLY A 1 252 ? 11.917 -14.974 -5.180 1.00 97.50 252 GLY A CA 1
ATOM 1876 C C . GLY A 1 252 ? 11.168 -13.729 -4.706 1.00 97.50 252 GLY A C 1
ATOM 1877 O O . GLY A 1 252 ? 10.742 -13.685 -3.558 1.00 97.50 252 GLY A O 1
ATOM 1878 N N . THR A 1 253 ? 10.933 -12.749 -5.582 1.00 96.94 253 THR A N 1
ATOM 1879 C CA . THR A 1 253 ? 10.162 -11.534 -5.260 1.00 96.94 253 THR A CA 1
ATOM 1880 C C . THR A 1 253 ? 8.752 -11.887 -4.788 1.00 96.94 253 THR A C 1
ATOM 1882 O O . THR A 1 253 ? 8.315 -11.413 -3.738 1.00 96.94 253 THR A O 1
ATOM 1885 N N . LEU A 1 254 ? 8.056 -12.773 -5.512 1.00 97.88 254 LEU A N 1
ATOM 1886 C CA . LEU A 1 254 ? 6.736 -13.261 -5.106 1.00 97.88 254 LEU A CA 1
ATOM 1887 C C . LEU A 1 254 ? 6.789 -13.909 -3.718 1.00 97.88 254 LEU A C 1
ATOM 1889 O O . LEU A 1 254 ? 6.015 -13.530 -2.842 1.00 97.88 254 LEU A O 1
ATOM 1893 N N . ALA A 1 255 ? 7.737 -14.819 -3.484 1.00 98.38 255 ALA A N 1
ATOM 1894 C CA . ALA A 1 255 ? 7.895 -15.469 -2.185 1.00 98.38 255 ALA A CA 1
ATOM 1895 C C . ALA A 1 255 ? 8.172 -14.461 -1.054 1.00 98.38 255 ALA A C 1
ATOM 1897 O O . ALA A 1 255 ? 7.532 -14.518 -0.004 1.00 98.38 255 ALA A O 1
ATOM 1898 N N . TRP A 1 256 ? 9.079 -13.506 -1.275 1.00 98.19 256 TRP A N 1
ATOM 1899 C CA . TRP A 1 256 ? 9.466 -12.516 -0.272 1.00 98.19 256 TRP A CA 1
ATOM 1900 C C . TRP A 1 256 ? 8.331 -11.566 0.106 1.00 98.19 256 TRP A C 1
ATOM 1902 O O . TRP A 1 256 ? 8.164 -11.300 1.290 1.00 98.19 256 TRP A O 1
ATOM 1912 N N . THR A 1 257 ? 7.508 -11.117 -0.846 1.00 98.44 257 THR A N 1
ATOM 1913 C CA . THR A 1 257 ? 6.339 -10.271 -0.522 1.00 98.44 257 THR A CA 1
ATOM 1914 C C . THR A 1 257 ? 5.319 -11.000 0.365 1.00 98.44 257 THR A C 1
ATOM 1916 O O . THR A 1 257 ? 4.738 -10.409 1.275 1.00 98.44 257 THR A O 1
ATOM 1919 N N . GLY A 1 258 ? 5.139 -12.312 0.169 1.00 98.56 258 GLY A N 1
ATOM 1920 C CA . GLY A 1 258 ? 4.335 -13.144 1.068 1.00 98.56 258 GLY A CA 1
ATOM 1921 C C . GLY A 1 258 ? 4.964 -13.308 2.452 1.00 98.56 258 GLY A C 1
ATOM 1922 O O . GLY A 1 258 ? 4.277 -13.159 3.464 1.00 98.56 258 GLY A O 1
ATOM 1923 N N . LEU A 1 259 ? 6.273 -13.575 2.511 1.00 98.56 259 LEU A N 1
ATOM 1924 C CA . LEU A 1 259 ? 7.017 -13.707 3.769 1.00 98.56 259 LEU A CA 1
ATOM 1925 C C . LEU A 1 259 ? 7.042 -12.406 4.580 1.00 98.56 259 LEU A C 1
ATOM 1927 O O . LEU A 1 259 ? 6.886 -12.457 5.797 1.00 98.56 259 LEU A O 1
ATOM 1931 N N . GLU A 1 260 ? 7.183 -11.254 3.924 1.00 98.50 260 GLU A N 1
ATOM 1932 C CA . GLU A 1 260 ? 7.097 -9.927 4.539 1.00 98.50 260 GLU A CA 1
ATOM 1933 C C . GLU A 1 260 ? 5.771 -9.766 5.289 1.00 98.50 260 GLU A C 1
ATOM 1935 O O . GLU A 1 260 ? 5.749 -9.505 6.495 1.00 98.50 260 GLU A O 1
ATOM 1940 N N . MET A 1 261 ? 4.652 -10.006 4.604 1.00 98.31 261 MET A N 1
ATOM 1941 C CA . MET A 1 261 ? 3.333 -9.867 5.213 1.00 98.31 261 MET A CA 1
ATOM 1942 C C . MET A 1 261 ? 3.059 -10.925 6.287 1.00 98.31 261 MET A C 1
ATOM 1944 O O . MET A 1 261 ? 2.395 -10.626 7.282 1.00 98.31 261 MET A O 1
ATOM 1948 N N . LEU A 1 262 ? 3.599 -12.140 6.146 1.00 98.00 262 LEU A N 1
ATOM 1949 C CA . LEU A 1 262 ? 3.554 -13.158 7.200 1.00 98.00 262 LEU A CA 1
ATOM 1950 C C . LEU A 1 262 ? 4.330 -12.729 8.448 1.00 98.00 262 LEU A C 1
ATOM 1952 O O . LEU A 1 262 ? 3.827 -12.911 9.556 1.00 98.00 262 LEU A O 1
ATOM 1956 N N . ALA A 1 263 ? 5.520 -12.147 8.284 1.00 97.88 263 ALA A N 1
ATOM 1957 C CA . ALA A 1 263 ? 6.333 -11.659 9.393 1.00 97.88 263 ALA A CA 1
ATOM 1958 C C . ALA A 1 263 ? 5.620 -10.524 10.144 1.00 97.88 263 ALA A C 1
ATOM 1960 O O . ALA A 1 263 ? 5.529 -10.553 11.373 1.00 97.88 263 ALA A O 1
ATOM 1961 N N . LEU A 1 264 ? 5.030 -9.572 9.414 1.00 97.00 264 LEU A N 1
ATOM 1962 C CA . LEU A 1 264 ? 4.230 -8.490 9.993 1.00 97.00 264 LEU A CA 1
ATOM 1963 C C . LEU A 1 264 ? 2.973 -9.021 10.705 1.00 97.00 264 LEU A C 1
ATOM 1965 O O . LEU A 1 264 ? 2.652 -8.592 11.818 1.00 97.00 264 LEU A O 1
ATOM 1969 N N . ALA A 1 265 ? 2.278 -9.997 10.115 1.00 96.62 265 ALA A N 1
ATOM 1970 C CA . ALA A 1 265 ? 1.132 -10.645 10.749 1.00 96.62 265 ALA A CA 1
ATOM 1971 C C . ALA A 1 265 ? 1.531 -11.379 12.040 1.00 96.62 265 ALA A C 1
ATOM 1973 O O . ALA A 1 265 ? 0.871 -11.220 13.064 1.00 96.62 265 ALA A O 1
ATOM 1974 N N . ALA A 1 266 ? 2.629 -12.137 12.026 1.00 95.56 266 ALA A N 1
ATOM 1975 C CA . ALA A 1 266 ? 3.127 -12.839 13.206 1.00 95.56 266 ALA A CA 1
ATOM 1976 C C . ALA A 1 266 ? 3.496 -11.862 14.334 1.00 95.56 266 ALA A C 1
ATOM 1978 O O . ALA A 1 266 ? 3.086 -12.057 15.479 1.00 95.56 266 ALA A O 1
ATOM 1979 N N . LEU A 1 267 ? 4.204 -10.774 14.011 1.00 94.75 267 LEU A N 1
ATOM 1980 C CA . LEU A 1 267 ? 4.591 -9.754 14.986 1.00 94.75 267 LEU A CA 1
ATOM 1981 C C . LEU A 1 267 ? 3.368 -9.089 15.635 1.00 94.75 267 LEU A C 1
ATOM 1983 O O . LEU A 1 267 ? 3.290 -8.991 16.859 1.00 94.75 267 LEU A O 1
ATOM 1987 N N . THR A 1 268 ? 2.386 -8.673 14.830 1.00 93.06 268 THR A N 1
ATOM 1988 C CA . THR A 1 268 ? 1.168 -8.024 15.346 1.00 93.06 268 THR A CA 1
ATOM 1989 C C . THR A 1 268 ? 0.291 -8.965 16.176 1.00 93.06 268 THR A C 1
ATOM 1991 O O . THR A 1 268 ? -0.303 -8.542 17.171 1.00 93.06 268 THR A O 1
ATOM 1994 N N . LEU A 1 269 ? 0.226 -10.250 15.820 1.00 90.44 269 LEU A N 1
ATOM 1995 C CA . LEU A 1 269 ? -0.505 -11.259 16.588 1.00 90.44 269 LEU A CA 1
ATOM 1996 C C . LEU A 1 269 ? 0.175 -11.592 17.923 1.00 90.44 269 LEU A C 1
ATOM 1998 O O . LEU A 1 269 ? -0.525 -11.776 18.920 1.00 90.44 269 LEU A O 1
ATOM 2002 N N . ASN A 1 270 ? 1.509 -11.603 17.967 1.00 88.38 270 ASN A N 1
ATOM 2003 C CA . ASN A 1 270 ? 2.262 -11.801 19.207 1.00 88.38 270 ASN A CA 1
ATOM 2004 C C . ASN A 1 270 ? 1.997 -10.678 20.222 1.00 88.38 270 ASN A C 1
ATOM 2006 O O . ASN A 1 270 ? 1.762 -10.964 21.393 1.00 88.38 270 ASN A O 1
ATOM 2010 N N . LEU A 1 271 ? 1.950 -9.415 19.780 1.00 85.00 271 LEU A N 1
ATOM 2011 C CA . LEU A 1 271 ? 1.625 -8.279 20.659 1.00 85.00 271 LEU A CA 1
ATOM 2012 C C . LEU A 1 271 ? 0.241 -8.428 21.311 1.00 85.00 271 LEU A C 1
ATOM 2014 O O . LEU A 1 271 ? 0.089 -8.226 22.514 1.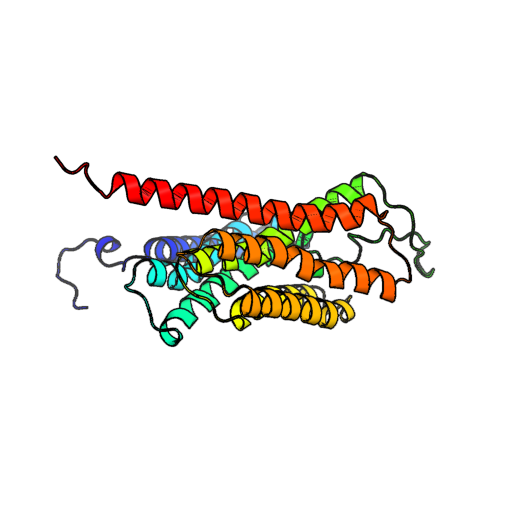00 85.00 271 LEU A O 1
ATOM 2018 N N . ARG A 1 272 ? -0.756 -8.870 20.538 1.00 79.44 272 ARG A N 1
ATOM 2019 C CA . ARG A 1 272 ? -2.119 -9.111 21.038 1.00 79.44 272 ARG A CA 1
ATOM 2020 C C . ARG A 1 272 ? -2.214 -10.247 22.046 1.00 79.44 272 ARG A C 1
ATOM 2022 O O . ARG A 1 272 ? -3.060 -10.197 22.938 1.00 79.44 272 ARG A O 1
ATOM 2029 N N . ALA A 1 273 ? -1.404 -11.291 21.884 1.00 75.88 273 ALA A N 1
ATOM 2030 C CA . ALA A 1 273 ? -1.364 -12.388 22.843 1.00 75.88 273 ALA A CA 1
ATOM 2031 C C . ALA A 1 273 ? -0.874 -11.888 24.210 1.00 75.88 273 ALA A C 1
ATOM 2033 O O . ALA A 1 273 ? -1.507 -12.192 25.218 1.00 75.88 273 ALA A O 1
ATOM 2034 N N . THR A 1 274 ? 0.172 -11.056 24.222 1.00 72.88 274 THR A N 1
ATOM 2035 C CA . THR A 1 274 ? 0.749 -10.457 25.435 1.00 72.88 274 THR A CA 1
ATOM 2036 C C . THR A 1 274 ? -0.227 -9.538 26.174 1.00 72.88 274 THR A C 1
ATOM 2038 O O . THR A 1 274 ? -0.325 -9.601 27.397 1.00 72.88 274 THR A O 1
ATOM 2041 N N . GLU A 1 275 ? -0.993 -8.706 25.459 1.00 70.56 275 GLU A N 1
ATOM 2042 C CA . GLU A 1 275 ? -2.007 -7.840 26.084 1.00 70.56 275 GLU A CA 1
ATOM 2043 C C . GLU A 1 275 ? -3.072 -8.655 26.836 1.00 70.56 275 GLU A C 1
ATOM 2045 O O . GLU A 1 275 ? -3.439 -8.306 27.959 1.00 70.56 275 GLU A O 1
ATOM 2050 N N . ARG A 1 276 ? -3.523 -9.784 26.267 1.00 70.12 276 ARG A N 1
ATOM 2051 C CA . ARG A 1 276 ? -4.513 -10.656 26.921 1.00 70.12 276 ARG A CA 1
ATOM 2052 C C . ARG A 1 276 ? -3.980 -11.264 28.217 1.00 70.12 276 ARG A C 1
ATOM 2054 O O . ARG A 1 276 ? -4.720 -11.296 29.197 1.00 70.12 276 ARG A O 1
ATOM 2061 N N . THR A 1 277 ? -2.723 -11.710 28.248 1.00 69.06 277 THR A N 1
ATOM 2062 C CA . THR A 1 277 ? -2.105 -12.286 29.456 1.00 69.06 277 THR A CA 1
ATOM 2063 C C . THR A 1 277 ? -1.926 -11.270 30.580 1.00 69.06 277 THR A C 1
ATOM 2065 O O . THR A 1 277 ? -2.054 -11.646 31.736 1.00 69.06 277 THR A O 1
ATOM 2068 N N . ILE A 1 278 ? -1.671 -9.994 30.271 1.00 72.69 278 ILE A N 1
ATOM 2069 C CA . ILE A 1 278 ? -1.524 -8.938 31.292 1.00 72.69 278 ILE A CA 1
ATOM 2070 C C . ILE A 1 278 ? -2.880 -8.567 31.918 1.00 72.69 278 ILE A C 1
ATOM 2072 O O . ILE A 1 278 ? -2.953 -8.254 33.103 1.00 72.69 278 ILE A O 1
ATOM 2076 N N . THR A 1 279 ? -3.965 -8.604 31.138 1.00 66.56 279 THR A N 1
ATOM 2077 C CA . THR A 1 279 ? -5.304 -8.180 31.599 1.00 66.56 279 THR A CA 1
ATOM 2078 C C . THR A 1 279 ? -6.068 -9.212 32.434 1.00 66.56 279 THR A C 1
ATOM 2080 O O . THR A 1 279 ? -7.071 -8.858 33.051 1.00 66.56 279 THR A O 1
ATOM 2083 N N . VAL A 1 280 ? -5.621 -10.470 32.475 1.00 55.94 280 VAL A N 1
ATOM 2084 C CA . VAL A 1 280 ? -6.212 -11.518 33.321 1.00 55.94 280 VAL A CA 1
ATOM 2085 C C . VAL A 1 280 ? -5.280 -11.727 34.520 1.00 55.94 280 VAL A C 1
ATOM 2087 O O . VAL A 1 280 ? -4.204 -12.296 34.331 1.00 55.94 280 VAL A O 1
ATOM 2090 N N . PRO A 1 281 ? -5.634 -11.279 35.744 1.00 52.59 281 PRO A N 1
ATOM 2091 C CA . PRO A 1 281 ? -4.821 -11.589 36.913 1.00 52.59 281 PRO A CA 1
ATOM 2092 C C . PRO A 1 281 ? -4.781 -13.112 37.105 1.00 52.59 281 PRO A C 1
ATOM 2094 O O . PRO A 1 281 ? -5.786 -13.775 36.820 1.00 52.59 281 PRO A O 1
ATOM 2097 N N . PRO A 1 282 ? -3.665 -13.689 37.586 1.00 53.12 282 PRO A N 1
ATOM 2098 C CA . PRO A 1 282 ? -3.651 -15.095 37.957 1.00 53.12 282 PRO A CA 1
ATOM 2099 C C . PRO A 1 282 ? -4.761 -15.335 38.982 1.00 53.12 282 PRO A C 1
ATOM 2101 O O . PRO A 1 282 ? -4.844 -14.635 39.992 1.00 53.12 282 PRO A O 1
ATOM 2104 N N . ALA A 1 283 ? -5.645 -16.288 38.685 1.00 60.50 283 ALA A N 1
ATOM 2105 C CA . ALA A 1 283 ? -6.641 -16.743 39.639 1.00 60.50 283 ALA A CA 1
ATOM 2106 C C . ALA A 1 283 ? -5.895 -17.351 40.836 1.00 60.50 283 ALA A C 1
ATOM 2108 O O . ALA A 1 283 ? -5.243 -18.387 40.691 1.00 60.50 283 ALA A O 1
ATOM 2109 N N . HIS A 1 284 ? -5.948 -16.661 41.974 1.00 51.16 284 HIS A N 1
ATOM 2110 C CA . HIS A 1 284 ? -5.563 -17.177 43.284 1.00 51.16 284 HIS A CA 1
ATOM 2111 C C . HIS A 1 284 ? -6.819 -17.581 44.049 1.00 51.16 284 HIS A C 1
ATOM 2113 O O . HIS A 1 284 ? -7.806 -16.810 43.989 1.00 51.16 284 HIS A O 1
#